Protein AF-D6SPP3-F1 (afdb_monomer)

Sequence (257 aa):
MDRECKGCGRKPEPHEEMTMVAQWPFCPECFAKLMQKSEKTDTSKTSPRHEGEPAEVSDASTEAGNQAQNCEICGIALQGDTFSVGIWNFCRDCMQDLVASPALGNLQVPDQPGQEQDGSEQEDREEDEEALLHQQMLQSIPCAGCGRHIPLRGAKDAGGRLFCPDCFVSLESSEAEQSLGDVSPASTSAEAYSDHEAKSGSNSCESCGREVYSNRLQMEQGFAICSACLATDPALAVEIARSRHHRLMLHLRGEKY

Organism: NCBI:txid555779

Mean predicted aligned error: 22.69 Å

Structure (mmCIF, N/CA/C/O backbone):
data_AF-D6SPP3-F1
#
_entry.id   AF-D6SPP3-F1
#
loop_
_atom_site.group_PDB
_atom_site.id
_atom_site.type_symbol
_atom_site.label_atom_id
_atom_site.label_alt_id
_atom_site.label_comp_id
_atom_site.label_asym_id
_atom_site.label_entity_id
_atom_site.label_seq_id
_atom_site.pdbx_PDB_ins_code
_atom_site.Cartn_x
_atom_site.Cartn_y
_atom_site.Cartn_z
_atom_site.occupancy
_atom_site.B_iso_or_equiv
_atom_site.auth_seq_id
_atom_site.auth_comp_id
_atom_site.auth_asym_id
_atom_site.auth_atom_id
_atom_site.pdbx_PDB_model_num
ATOM 1 N N . MET A 1 1 ? -11.964 -6.218 -35.933 1.00 54.97 1 MET A N 1
ATOM 2 C CA . MET A 1 1 ? -10.894 -6.237 -34.916 1.00 54.97 1 MET A CA 1
ATOM 3 C C . MET A 1 1 ? -9.659 -6.761 -35.610 1.00 54.97 1 MET A C 1
ATOM 5 O O . MET A 1 1 ? -9.631 -7.942 -35.936 1.00 54.97 1 MET A O 1
ATOM 9 N N . ASP A 1 2 ? -8.713 -5.881 -35.922 1.00 68.56 2 ASP A N 1
ATOM 10 C CA . ASP A 1 2 ? -7.448 -6.290 -36.529 1.00 68.56 2 ASP A CA 1
ATOM 11 C C . ASP A 1 2 ? -6.661 -7.087 -35.488 1.00 68.56 2 ASP A C 1
ATOM 13 O O . ASP A 1 2 ? -6.372 -6.587 -34.402 1.00 68.56 2 ASP A O 1
ATOM 17 N N . ARG A 1 3 ? -6.397 -8.362 -35.777 1.00 86.00 3 ARG A N 1
ATOM 18 C CA . ARG A 1 3 ? -5.596 -9.218 -34.899 1.00 86.00 3 ARG A CA 1
ATOM 19 C C . ARG A 1 3 ? -4.128 -8.957 -35.223 1.00 86.00 3 ARG A C 1
ATOM 21 O O . ARG A 1 3 ? -3.716 -9.182 -36.350 1.00 86.00 3 ARG A O 1
ATOM 28 N N . GLU A 1 4 ? -3.358 -8.461 -34.263 1.00 94.25 4 GLU A N 1
ATOM 29 C CA . GLU A 1 4 ? -1.922 -8.180 -34.406 1.00 94.25 4 GLU A CA 1
ATOM 30 C C . GLU A 1 4 ? -1.110 -9.171 -33.573 1.00 94.25 4 GLU A C 1
ATOM 32 O O . GLU A 1 4 ? -1.491 -9.490 -32.447 1.00 94.25 4 GLU A O 1
ATOM 37 N N . CYS A 1 5 ? 0.017 -9.653 -34.104 1.00 93.19 5 CYS A N 1
ATOM 38 C CA . CYS A 1 5 ? 0.896 -10.570 -33.381 1.00 93.19 5 CYS A CA 1
ATOM 39 C C . CYS A 1 5 ? 1.386 -9.926 -32.077 1.00 93.19 5 CYS A C 1
ATOM 41 O O . CYS A 1 5 ? 2.046 -8.887 -32.109 1.00 93.19 5 CYS A O 1
ATOM 43 N N . LYS A 1 6 ? 1.164 -10.569 -30.927 1.00 93.81 6 LYS A N 1
ATOM 44 C CA . LYS A 1 6 ? 1.579 -10.015 -29.630 1.00 93.81 6 LYS A CA 1
ATOM 45 C C . LYS A 1 6 ? 3.099 -9.962 -29.443 1.00 93.81 6 LYS A C 1
ATOM 47 O O . LYS A 1 6 ? 3.590 -9.136 -28.680 1.00 93.81 6 LYS A O 1
ATOM 52 N N . GLY A 1 7 ? 3.842 -10.823 -30.140 1.00 92.81 7 GLY A N 1
ATOM 53 C CA . GLY A 1 7 ? 5.302 -10.873 -30.056 1.00 92.81 7 GLY A CA 1
ATOM 54 C C . GLY A 1 7 ? 6.017 -9.769 -30.842 1.00 92.81 7 GLY A C 1
ATOM 55 O O . GLY A 1 7 ? 7.032 -9.262 -30.374 1.00 92.81 7 GLY A O 1
ATOM 56 N N . CYS A 1 8 ? 5.514 -9.396 -32.024 1.00 93.62 8 CYS A N 1
ATOM 57 C CA . CYS A 1 8 ? 6.194 -8.450 -32.923 1.00 93.62 8 CYS A CA 1
ATOM 58 C C . CYS A 1 8 ? 5.339 -7.260 -33.391 1.00 93.62 8 CYS A C 1
ATOM 60 O O . CYS A 1 8 ? 5.861 -6.391 -34.084 1.00 93.62 8 CYS A O 1
ATOM 62 N N . GLY A 1 9 ? 4.047 -7.215 -33.055 1.00 93.12 9 GLY A N 1
ATOM 63 C CA . GLY A 1 9 ? 3.120 -6.140 -33.429 1.00 93.12 9 GLY A CA 1
ATOM 64 C C . GLY A 1 9 ? 2.708 -6.116 -34.906 1.00 93.12 9 GLY A C 1
ATOM 65 O O . GLY A 1 9 ? 2.039 -5.182 -35.333 1.00 93.12 9 GLY A O 1
ATOM 66 N N . ARG A 1 10 ? 3.105 -7.107 -35.717 1.00 92.50 10 ARG A N 1
ATOM 67 C CA . ARG A 1 10 ? 2.746 -7.156 -37.144 1.00 92.50 10 ARG A CA 1
ATOM 68 C C . ARG A 1 10 ? 1.346 -7.737 -37.346 1.00 92.50 10 ARG A C 1
ATOM 70 O O . ARG A 1 10 ? 0.960 -8.689 -36.662 1.00 92.50 10 ARG A O 1
ATOM 77 N N . LYS A 1 11 ? 0.609 -7.176 -38.307 1.00 90.00 11 LYS A N 1
ATOM 78 C CA . LYS A 1 11 ? -0.653 -7.740 -38.806 1.00 90.00 11 LYS A CA 1
ATOM 79 C C . LYS A 1 11 ? -0.358 -8.985 -39.659 1.00 90.00 11 LYS A C 1
ATOM 81 O O . LYS A 1 11 ? 0.663 -8.980 -40.345 1.00 90.00 11 LYS A O 1
ATOM 86 N N . PRO A 1 12 ? -1.205 -10.027 -39.607 1.00 83.62 12 PRO A N 1
ATOM 87 C CA . PRO A 1 12 ? -1.035 -11.215 -40.431 1.00 83.62 12 PRO A CA 1
ATOM 88 C C . PRO A 1 12 ? -1.190 -10.833 -41.897 1.00 83.62 12 PRO A C 1
ATOM 90 O O . PRO A 1 12 ? -2.097 -10.073 -42.255 1.00 83.62 12 PRO A O 1
ATOM 93 N N . GLU A 1 13 ? -0.332 -11.383 -42.746 1.00 85.88 13 GLU A N 1
ATOM 94 C CA . GLU A 1 13 ? -0.611 -11.396 -44.175 1.00 85.88 13 GLU A CA 1
ATOM 95 C C . GLU A 1 13 ? -1.835 -12.288 -44.459 1.00 85.88 13 GLU A C 1
ATOM 97 O O . GLU A 1 13 ? -2.122 -13.209 -43.691 1.00 85.88 13 GLU A O 1
ATOM 102 N N . PRO A 1 14 ? -2.585 -12.054 -45.552 1.00 79.38 14 PRO A N 1
ATOM 103 C CA . PRO A 1 14 ? -3.840 -12.764 -45.841 1.00 79.38 14 PRO A CA 1
ATOM 104 C C . PRO A 1 14 ? -3.719 -14.295 -45.969 1.00 79.38 14 PRO A C 1
ATOM 106 O O . PRO A 1 14 ? -4.740 -14.976 -46.011 1.00 79.38 14 PRO A O 1
ATOM 109 N N . HIS A 1 15 ? -2.502 -14.839 -46.019 1.00 77.19 15 HIS A N 1
ATOM 110 C CA . HIS A 1 15 ? -2.224 -16.274 -46.109 1.00 77.19 15 HIS A CA 1
ATOM 111 C C . HIS A 1 15 ? -1.455 -16.834 -44.903 1.00 77.19 15 HIS A C 1
ATOM 113 O O . HIS A 1 15 ? -1.040 -17.990 -44.934 1.00 77.19 15 HIS A O 1
ATOM 119 N N . GLU A 1 16 ? -1.247 -16.038 -43.853 1.00 83.75 16 GLU A N 1
ATOM 120 C CA . GLU A 1 16 ? -0.471 -16.450 -42.686 1.00 83.75 16 GLU A CA 1
ATOM 121 C C . GLU A 1 16 ? -1.404 -16.807 -41.518 1.00 83.75 16 GLU A C 1
ATOM 123 O O . GLU A 1 16 ? -2.067 -15.948 -40.930 1.00 83.75 16 GLU A O 1
ATOM 128 N N . GLU A 1 17 ? -1.475 -18.096 -41.181 1.00 85.56 17 GLU A N 1
ATOM 129 C CA . GLU A 1 17 ? -2.245 -18.573 -40.032 1.00 85.56 17 GLU A CA 1
ATOM 130 C C . GLU A 1 17 ? -1.522 -18.221 -38.722 1.00 85.56 17 GLU A C 1
ATOM 132 O O . GLU A 1 17 ? -0.358 -18.566 -38.509 1.00 85.56 17 GLU A O 1
ATOM 137 N N . MET A 1 18 ? -2.215 -17.511 -37.827 1.00 88.38 18 MET A N 1
ATOM 138 C CA . MET A 1 18 ? -1.692 -17.149 -36.508 1.00 88.38 18 MET A CA 1
ATOM 139 C C . MET A 1 18 ? -1.977 -18.240 -35.477 1.00 88.38 18 MET A C 1
ATOM 141 O O . MET A 1 18 ? -3.108 -18.712 -35.348 1.00 88.38 18 MET A O 1
ATOM 145 N N . THR A 1 19 ? -0.973 -18.563 -34.664 1.00 92.38 19 THR A N 1
ATOM 146 C CA . THR A 1 19 ? -1.107 -19.494 -33.540 1.00 92.38 19 THR A CA 1
ATOM 147 C C . THR A 1 19 ? -1.609 -18.751 -32.306 1.00 92.38 19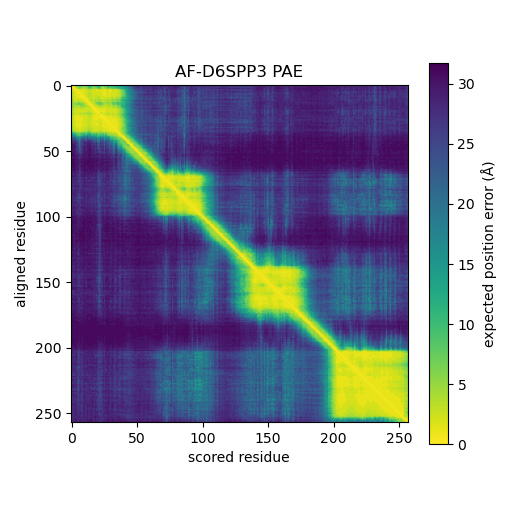 THR A C 1
ATOM 149 O O . THR A 1 19 ? -1.065 -17.712 -31.927 1.00 92.38 19 THR A O 1
ATOM 152 N N . MET A 1 20 ? -2.638 -19.285 -31.649 1.00 92.75 20 MET A N 1
ATOM 153 C CA . MET A 1 20 ? -3.191 -18.711 -30.420 1.00 92.75 20 MET A CA 1
ATOM 154 C C . MET A 1 20 ? -2.541 -19.349 -29.192 1.00 92.75 20 MET A C 1
ATOM 156 O O . MET A 1 20 ? -2.548 -20.570 -29.051 1.00 92.75 20 MET A O 1
ATOM 160 N N . VAL A 1 21 ? -2.035 -18.525 -28.274 1.00 91.19 21 VAL A N 1
ATOM 161 C CA . VAL A 1 21 ? -1.595 -18.972 -26.943 1.00 91.19 21 VAL A CA 1
ATOM 162 C C . VAL A 1 21 ? -2.507 -18.324 -25.910 1.00 91.19 21 VAL A C 1
ATOM 164 O O . VAL A 1 21 ? -2.502 -17.102 -25.737 1.00 91.19 21 VAL A O 1
ATOM 167 N N . ALA A 1 22 ? -3.342 -19.147 -25.271 1.00 89.69 22 ALA A N 1
ATOM 168 C CA . ALA A 1 22 ? -4.506 -18.718 -24.497 1.00 89.69 22 ALA A CA 1
ATOM 169 C C . ALA A 1 22 ? -5.463 -17.840 -25.330 1.00 89.69 22 ALA A C 1
ATOM 171 O O . ALA A 1 22 ? -6.278 -18.363 -26.084 1.00 89.69 22 ALA A O 1
ATOM 172 N N . GLN A 1 23 ? -5.352 -16.514 -25.225 1.00 91.31 23 GLN A N 1
ATOM 173 C CA . GLN A 1 23 ? -6.194 -15.541 -25.940 1.00 91.31 23 GLN A CA 1
ATOM 174 C C . GLN A 1 23 ? -5.386 -14.584 -26.832 1.00 91.31 23 GLN A C 1
ATOM 176 O O . GLN A 1 23 ? -5.947 -13.667 -27.431 1.00 91.31 23 GLN A O 1
ATOM 181 N N . TRP A 1 24 ? -4.072 -14.791 -26.940 1.00 93.12 24 TRP A N 1
ATOM 182 C CA . TRP A 1 24 ? -3.167 -13.888 -27.647 1.00 93.12 24 TRP A CA 1
ATOM 183 C C . TRP A 1 24 ? -2.707 -14.511 -28.975 1.00 93.12 24 TRP A C 1
ATOM 185 O O . TRP A 1 24 ? -2.203 -15.637 -28.962 1.00 93.12 24 TRP A O 1
ATOM 195 N N . PRO A 1 25 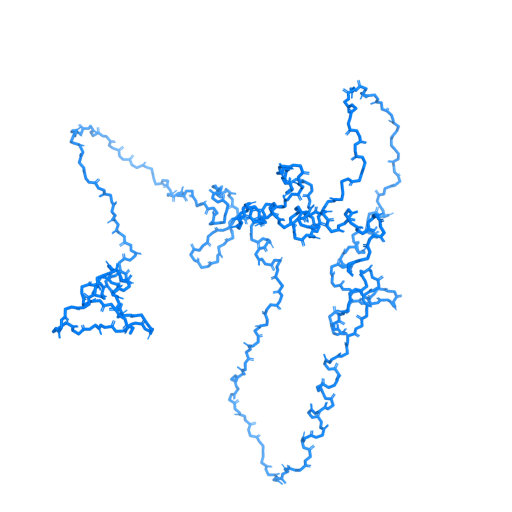? -2.850 -13.807 -30.113 1.00 93.94 25 PRO A N 1
ATOM 196 C CA . PRO A 1 25 ? -2.357 -14.281 -31.403 1.00 93.94 25 PRO A CA 1
ATOM 197 C C . PRO A 1 25 ? -0.848 -14.048 -31.548 1.00 93.94 25 PRO A C 1
ATOM 199 O O . PRO A 1 25 ? -0.335 -12.967 -31.244 1.00 93.94 25 PRO A O 1
ATOM 202 N N . PHE A 1 26 ? -0.136 -15.043 -32.068 1.00 94.56 26 PHE A N 1
ATOM 203 C CA . PHE A 1 26 ? 1.286 -14.978 -32.399 1.00 94.56 26 PHE A CA 1
ATOM 204 C C . PHE A 1 26 ? 1.514 -15.427 -33.844 1.00 94.56 26 PHE A C 1
ATOM 206 O O . PHE A 1 26 ? 0.888 -16.375 -34.313 1.00 94.56 26 PHE A O 1
ATOM 213 N N . CYS A 1 27 ? 2.439 -14.774 -34.550 1.00 94.19 27 CYS A N 1
ATOM 214 C CA . CYS A 1 27 ? 2.941 -15.312 -35.812 1.00 94.19 27 CYS A CA 1
ATOM 215 C C . CYS A 1 27 ? 3.797 -16.569 -35.546 1.00 94.19 27 CYS A C 1
ATOM 217 O O . CYS A 1 27 ? 4.356 -16.701 -34.445 1.00 94.19 27 CYS A O 1
ATOM 219 N N . PRO A 1 28 ? 3.945 -17.469 -36.534 1.00 93.81 28 PRO A N 1
ATOM 220 C CA . PRO A 1 28 ? 4.688 -18.722 -36.380 1.00 93.81 28 PRO A CA 1
ATOM 221 C C . PRO A 1 28 ? 6.111 -18.531 -35.830 1.00 93.81 28 PRO A C 1
ATOM 223 O O . PRO A 1 28 ? 6.552 -19.279 -34.957 1.00 93.81 28 PRO A O 1
ATOM 226 N N . GLU A 1 29 ? 6.812 -17.478 -36.262 1.00 94.31 29 GLU A N 1
ATOM 227 C CA . GLU A 1 29 ? 8.167 -17.170 -35.787 1.00 94.31 29 GLU A CA 1
ATOM 228 C C . GLU A 1 29 ? 8.214 -16.770 -34.306 1.00 94.31 29 GLU A C 1
ATOM 230 O O . GLU A 1 29 ? 9.098 -17.200 -33.557 1.00 94.31 29 GLU A O 1
ATOM 235 N N . CYS A 1 30 ? 7.278 -15.924 -33.864 1.00 93.81 30 CYS A N 1
ATOM 236 C CA . CYS A 1 30 ? 7.204 -15.496 -32.469 1.00 93.81 30 CYS A CA 1
ATOM 237 C C . CYS A 1 30 ? 6.792 -16.652 -31.559 1.00 93.81 30 CYS A C 1
ATOM 239 O O . CYS A 1 30 ? 7.323 -16.768 -30.454 1.00 93.81 30 CYS A O 1
ATOM 241 N N . PHE A 1 31 ? 5.898 -17.519 -32.032 1.00 94.38 31 PHE A N 1
ATOM 242 C CA . PHE A 1 31 ? 5.510 -18.723 -31.311 1.00 94.38 31 PHE A CA 1
ATOM 243 C C . PHE A 1 31 ? 6.693 -19.691 -31.145 1.00 94.38 31 PHE A C 1
ATOM 245 O O . PHE A 1 31 ? 6.975 -20.120 -30.028 1.00 94.38 31 PHE A O 1
ATOM 252 N N . ALA A 1 32 ? 7.459 -19.958 -32.209 1.00 93.81 32 ALA A N 1
ATOM 253 C CA . ALA A 1 32 ? 8.644 -20.817 -32.133 1.00 93.81 32 ALA A CA 1
ATOM 254 C C . ALA A 1 32 ? 9.688 -20.295 -31.124 1.00 93.81 32 ALA A C 1
ATOM 256 O O . ALA A 1 32 ? 10.241 -21.069 -30.344 1.00 93.81 32 ALA A O 1
ATOM 257 N N . LYS A 1 33 ? 9.918 -18.973 -31.078 1.00 93.38 33 LYS A N 1
ATOM 258 C CA . LYS A 1 33 ? 10.808 -18.346 -30.080 1.00 93.38 33 LYS A CA 1
ATOM 259 C C . LYS A 1 33 ? 10.279 -18.470 -28.653 1.00 93.38 33 LYS A C 1
ATOM 261 O O . LYS A 1 33 ? 11.075 -18.650 -27.734 1.00 93.38 33 LYS A O 1
ATOM 266 N N . LEU A 1 34 ? 8.965 -18.356 -28.465 1.00 91.38 34 LEU A N 1
ATOM 267 C CA . LEU A 1 34 ? 8.328 -18.506 -27.159 1.00 91.38 34 LEU A CA 1
ATOM 268 C C . LEU A 1 34 ? 8.526 -19.930 -26.621 1.00 91.38 34 LEU A C 1
ATOM 270 O O . LEU A 1 34 ? 8.967 -20.085 -25.485 1.00 91.38 34 LEU A O 1
ATOM 274 N N . MET A 1 35 ? 8.301 -20.944 -27.464 1.00 90.38 35 MET A N 1
ATOM 275 C CA . MET A 1 35 ? 8.471 -22.358 -27.102 1.00 90.38 35 MET A CA 1
ATOM 276 C C . MET A 1 35 ? 9.937 -22.741 -26.849 1.00 90.38 35 MET A C 1
ATOM 278 O O . MET A 1 35 ? 10.225 -23.536 -25.964 1.00 90.38 35 MET A O 1
ATOM 282 N N . GLN A 1 36 ? 10.889 -22.143 -27.570 1.00 87.69 36 GLN A N 1
ATOM 283 C CA . GLN A 1 36 ? 12.317 -22.398 -27.335 1.00 87.69 36 GLN A CA 1
ATOM 284 C C . GLN A 1 36 ? 12.846 -21.746 -26.049 1.00 87.69 36 GLN A C 1
ATOM 286 O O . GLN A 1 36 ? 13.862 -22.186 -25.508 1.00 87.69 36 GLN A O 1
ATOM 291 N N . LYS A 1 37 ? 12.190 -20.689 -25.550 1.00 71.69 37 LYS A N 1
ATOM 292 C CA . LYS A 1 37 ? 12.635 -19.972 -24.347 1.00 71.69 37 LYS A CA 1
ATOM 293 C C . LYS A 1 37 ? 12.289 -20.722 -23.055 1.00 71.69 37 LYS A C 1
ATOM 295 O O . LYS A 1 37 ? 13.006 -20.556 -22.075 1.00 71.69 37 LYS A O 1
ATOM 300 N N . SER A 1 38 ? 11.271 -21.588 -23.056 1.00 60.50 38 SER A N 1
ATOM 301 C CA . SER A 1 38 ? 10.947 -22.430 -21.892 1.00 60.50 38 SER A CA 1
ATOM 302 C C . SER A 1 38 ? 11.954 -23.556 -21.638 1.00 60.50 38 SER A C 1
ATOM 304 O O . SER A 1 38 ? 12.030 -24.037 -20.516 1.00 60.50 38 SER A O 1
ATOM 306 N N . GLU A 1 39 ? 12.765 -23.942 -22.630 1.00 55.72 39 GLU A N 1
ATOM 307 C CA . GLU A 1 39 ? 13.753 -25.028 -22.489 1.00 55.72 39 GLU A CA 1
ATOM 308 C C . GLU A 1 39 ? 15.194 -24.529 -22.272 1.00 55.72 39 GLU A C 1
ATOM 310 O O . GLU A 1 39 ? 16.082 -25.316 -21.958 1.00 55.72 39 GLU A O 1
ATOM 315 N N . LYS A 1 40 ? 15.452 -23.222 -22.425 1.00 49.69 40 LYS A N 1
ATOM 316 C CA . LYS A 1 40 ? 16.797 -22.620 -22.332 1.00 49.69 40 LYS A CA 1
ATOM 317 C C . LYS A 1 40 ? 16.843 -21.427 -21.381 1.00 49.69 40 LYS A C 1
ATOM 319 O O . LYS A 1 40 ? 17.322 -20.353 -21.742 1.00 49.69 40 LYS A O 1
ATOM 324 N N . THR A 1 41 ? 16.367 -21.623 -20.155 1.00 43.12 41 THR A N 1
ATOM 325 C CA . THR A 1 41 ? 16.712 -20.726 -19.038 1.00 43.12 41 THR A CA 1
ATOM 326 C C . THR A 1 41 ? 17.837 -21.346 -18.218 1.00 43.12 41 THR A C 1
ATOM 328 O O . THR A 1 41 ? 17.693 -21.609 -17.041 1.00 43.12 41 THR A O 1
ATOM 331 N N . ASP A 1 42 ? 18.941 -21.623 -18.900 1.00 51.09 42 ASP A N 1
ATOM 332 C CA . ASP A 1 42 ? 20.291 -21.605 -18.359 1.00 51.09 42 ASP A CA 1
ATOM 333 C C . ASP A 1 42 ? 21.227 -21.494 -19.563 1.00 51.09 42 ASP A C 1
ATOM 335 O O . ASP A 1 42 ? 20.967 -22.060 -20.628 1.00 51.09 42 ASP A O 1
ATOM 339 N N . THR A 1 43 ? 22.340 -20.791 -19.400 1.00 43.47 43 THR A N 1
ATOM 340 C CA . THR A 1 43 ? 23.403 -20.567 -20.400 1.00 43.47 43 THR A CA 1
ATOM 341 C C . THR A 1 43 ? 23.206 -19.404 -21.394 1.00 43.47 43 THR A C 1
ATOM 343 O O . THR A 1 43 ? 22.692 -19.535 -22.502 1.00 43.47 43 THR A O 1
ATOM 346 N N . SER A 1 44 ? 23.830 -18.284 -21.012 1.00 46.31 44 SER A N 1
ATOM 347 C CA . SER A 1 44 ? 24.649 -17.419 -21.874 1.00 46.31 44 SER A CA 1
ATOM 348 C C . SER A 1 44 ? 23.973 -16.469 -22.866 1.00 46.31 44 SER A C 1
ATOM 350 O O . SER A 1 44 ? 23.603 -16.822 -23.985 1.00 46.31 44 SER A O 1
ATOM 352 N N . LYS A 1 45 ? 24.062 -15.174 -22.532 1.00 41.19 45 LYS A N 1
ATOM 353 C CA . LYS A 1 45 ? 24.313 -14.129 -23.531 1.00 41.19 45 LYS A CA 1
ATOM 354 C C . LYS A 1 45 ? 25.314 -13.089 -23.015 1.00 41.19 45 LYS A C 1
ATOM 356 O O . LYS A 1 45 ? 24.981 -11.927 -22.816 1.00 41.19 45 LYS A O 1
ATOM 361 N N . THR A 1 46 ? 26.560 -13.527 -22.844 1.00 38.22 46 THR A N 1
ATOM 362 C CA . THR A 1 46 ? 27.734 -12.647 -22.912 1.00 38.22 46 THR A CA 1
ATOM 363 C C . THR A 1 46 ? 28.009 -12.371 -24.388 1.00 38.22 46 THR A C 1
ATOM 365 O O . THR A 1 46 ? 28.175 -13.298 -25.180 1.00 38.22 46 THR A O 1
ATOM 368 N N . SER A 1 47 ? 27.994 -11.095 -24.768 1.00 33.72 47 SER A N 1
ATOM 369 C CA . SER A 1 47 ? 28.403 -10.638 -26.099 1.00 33.72 47 SER A CA 1
ATOM 370 C C . SER A 1 47 ? 29.939 -10.665 -26.211 1.00 33.72 47 SER A C 1
ATOM 372 O O . SER A 1 47 ? 30.609 -10.439 -25.203 1.00 33.72 47 SER A O 1
ATOM 374 N N . PRO A 1 48 ? 30.517 -10.943 -27.393 1.00 47.66 48 PRO A N 1
ATOM 375 C CA . PRO A 1 48 ? 31.926 -11.287 -27.518 1.00 47.66 48 PRO A CA 1
ATOM 376 C C . PRO A 1 48 ? 32.837 -10.091 -27.849 1.00 47.66 48 PRO A C 1
ATOM 378 O O . PRO A 1 48 ? 32.447 -9.172 -28.566 1.00 47.66 48 PRO A O 1
ATOM 381 N N . ARG A 1 49 ? 34.106 -10.274 -27.453 1.00 35.25 49 ARG A N 1
ATOM 382 C CA . ARG A 1 49 ? 35.347 -9.885 -28.152 1.00 35.25 49 ARG A CA 1
ATOM 383 C C . ARG A 1 49 ? 35.954 -8.502 -27.855 1.00 35.25 49 ARG A C 1
ATOM 385 O O . ARG A 1 49 ? 35.635 -7.511 -28.499 1.00 35.25 49 ARG A O 1
ATOM 392 N N . HIS A 1 50 ? 36.993 -8.505 -27.015 1.00 37.34 50 HIS A N 1
ATOM 393 C CA . HIS A 1 50 ? 38.262 -7.883 -27.396 1.00 37.34 50 HIS A CA 1
ATOM 394 C C . HIS A 1 50 ? 39.434 -8.762 -26.937 1.00 37.34 50 HIS A C 1
ATOM 396 O O . HIS A 1 50 ? 39.472 -9.221 -25.799 1.00 37.34 50 HIS A O 1
ATOM 402 N N . GLU A 1 51 ? 40.319 -9.054 -27.886 1.00 44.41 51 GLU A N 1
ATOM 403 C CA . GLU A 1 51 ? 41.475 -9.948 -27.796 1.00 44.41 51 GLU A CA 1
ATOM 404 C C . GLU A 1 51 ? 42.613 -9.326 -26.965 1.00 44.41 51 GLU A C 1
ATOM 406 O O . GLU A 1 51 ? 42.889 -8.131 -27.091 1.00 44.41 51 GLU A O 1
ATOM 411 N N . GLY A 1 52 ? 43.275 -10.153 -26.148 1.00 37.53 52 GLY A N 1
ATOM 412 C CA . GLY A 1 52 ? 44.497 -9.844 -25.401 1.00 37.53 52 GLY A CA 1
ATOM 413 C C . GLY A 1 52 ? 45.040 -11.100 -24.702 1.00 37.53 52 GLY A C 1
ATOM 414 O O . GLY A 1 52 ? 44.399 -11.623 -23.801 1.00 37.53 52 GLY A O 1
ATOM 415 N N . GLU A 1 53 ? 46.175 -11.592 -25.199 1.00 43.78 53 GLU A N 1
ATOM 416 C CA . GLU A 1 53 ? 46.898 -12.845 -24.901 1.00 43.78 53 GLU A CA 1
ATOM 417 C C . GLU A 1 53 ? 47.437 -13.008 -23.450 1.00 43.78 53 GLU A C 1
ATOM 419 O O . GLU A 1 53 ? 47.401 -12.054 -22.671 1.00 43.78 53 GLU A O 1
ATOM 424 N N . PRO A 1 54 ? 47.911 -14.222 -23.072 1.00 52.78 54 PRO A N 1
ATOM 425 C CA . PRO A 1 54 ? 47.849 -14.761 -21.716 1.00 52.78 54 PRO A CA 1
ATOM 426 C C . PRO A 1 54 ? 49.113 -14.529 -20.880 1.00 52.78 54 PRO A C 1
ATOM 428 O O . PRO A 1 54 ? 50.229 -14.469 -21.390 1.00 52.78 54 PRO A O 1
ATOM 431 N N . ALA A 1 55 ? 48.932 -14.538 -19.560 1.00 41.50 55 ALA A N 1
ATOM 432 C CA . ALA A 1 55 ? 49.980 -14.896 -18.615 1.00 41.50 55 ALA A CA 1
ATOM 433 C C . ALA A 1 55 ? 49.472 -16.048 -17.743 1.00 41.50 55 ALA A C 1
ATOM 435 O O . ALA A 1 55 ? 48.485 -15.922 -17.018 1.00 41.50 55 ALA A O 1
ATOM 436 N N . GLU A 1 56 ? 50.143 -17.184 -17.883 1.00 57.25 56 GLU A N 1
ATOM 437 C CA . GLU A 1 56 ? 50.029 -18.366 -17.042 1.00 57.25 56 GLU A CA 1
ATOM 438 C C . GLU A 1 56 ? 50.487 -18.044 -15.613 1.00 57.25 56 GLU A C 1
ATOM 440 O O . GLU A 1 56 ? 51.546 -17.448 -15.448 1.00 57.25 56 GLU A O 1
ATOM 445 N N . VAL A 1 57 ? 49.725 -18.473 -14.600 1.00 43.06 57 VAL A N 1
ATOM 446 C CA . VAL A 1 57 ? 50.235 -19.183 -13.409 1.00 43.06 57 VAL A CA 1
ATOM 447 C C . VAL A 1 57 ? 49.073 -19.781 -12.598 1.00 43.06 57 VAL A C 1
ATOM 449 O O . VAL A 1 57 ? 48.249 -19.076 -12.030 1.00 43.06 57 VAL A O 1
ATOM 452 N N . SER A 1 58 ? 49.052 -21.113 -12.601 1.00 40.31 58 SER A N 1
ATOM 453 C CA . SER A 1 58 ? 48.940 -22.040 -11.467 1.00 40.31 58 SER A CA 1
ATOM 454 C C . SER A 1 58 ? 47.922 -21.830 -10.332 1.00 40.31 58 SER A C 1
ATOM 456 O O . SER A 1 58 ? 48.085 -20.994 -9.453 1.00 40.31 58 SER A O 1
ATOM 458 N N . ASP A 1 59 ? 46.999 -22.795 -10.315 1.00 33.81 59 ASP A N 1
ATOM 459 C CA . ASP A 1 59 ? 46.625 -23.700 -9.215 1.00 33.81 59 ASP A CA 1
ATOM 460 C C . ASP A 1 59 ? 45.977 -23.190 -7.912 1.00 33.81 59 ASP A C 1
ATOM 462 O O . ASP A 1 59 ? 46.584 -22.564 -7.048 1.00 33.81 59 ASP A O 1
ATOM 466 N N . ALA A 1 60 ? 44.750 -23.696 -7.748 1.00 42.53 60 ALA A N 1
ATOM 467 C CA . ALA A 1 60 ? 44.159 -24.232 -6.527 1.00 42.53 60 ALA A CA 1
ATOM 468 C C . ALA A 1 60 ? 44.003 -23.303 -5.312 1.00 42.53 60 ALA A C 1
ATOM 470 O O . ALA A 1 60 ? 44.778 -23.319 -4.357 1.00 42.53 60 ALA A O 1
ATOM 471 N N . SER A 1 61 ? 42.836 -22.664 -5.244 1.00 38.66 61 SER A N 1
ATOM 472 C CA . SER A 1 61 ? 42.052 -22.624 -4.006 1.00 38.66 61 SER A CA 1
ATOM 473 C C . SER A 1 61 ? 40.567 -22.658 -4.344 1.00 38.66 61 SER A C 1
ATOM 475 O O . SER A 1 61 ? 40.015 -21.751 -4.958 1.00 38.66 61 SER A O 1
ATOM 477 N N . THR A 1 62 ? 39.942 -23.772 -3.976 1.00 43.12 62 THR A N 1
ATOM 478 C CA . THR A 1 62 ? 38.503 -24.016 -4.017 1.00 43.12 62 THR A CA 1
ATOM 479 C C . THR A 1 62 ? 37.823 -23.129 -2.975 1.00 43.12 62 THR A C 1
ATOM 481 O O . THR A 1 62 ? 37.449 -23.595 -1.902 1.00 43.12 62 THR A O 1
ATOM 484 N N . GLU A 1 63 ? 37.678 -21.838 -3.260 1.00 39.28 63 GLU A N 1
ATOM 485 C CA . GLU A 1 63 ? 36.701 -21.010 -2.563 1.00 39.28 63 GLU A CA 1
ATOM 486 C C . GLU A 1 63 ? 35.352 -21.258 -3.229 1.00 39.28 63 GLU A C 1
ATOM 488 O O . GLU A 1 63 ? 35.127 -20.920 -4.392 1.00 39.28 63 GLU A O 1
ATOM 493 N N . ALA A 1 64 ? 34.479 -21.945 -2.492 1.00 41.38 64 ALA A N 1
ATOM 494 C CA . ALA A 1 64 ? 33.077 -22.091 -2.827 1.00 41.38 64 ALA A CA 1
ATOM 495 C C . ALA A 1 64 ? 32.546 -20.727 -3.276 1.00 41.38 64 ALA A C 1
ATOM 497 O O . ALA A 1 64 ? 32.575 -19.767 -2.507 1.00 41.38 64 ALA A O 1
ATOM 498 N N . GLY A 1 65 ? 32.128 -20.647 -4.540 1.00 41.50 65 GLY A N 1
ATOM 499 C CA . GLY A 1 65 ? 31.588 -19.442 -5.142 1.00 41.50 65 GLY A CA 1
ATOM 500 C C . GLY A 1 65 ? 30.340 -18.999 -4.395 1.00 41.50 65 GLY A C 1
ATOM 501 O O . GLY A 1 65 ? 29.228 -19.348 -4.778 1.00 41.50 65 GLY A O 1
ATOM 502 N N . ASN A 1 66 ? 30.532 -18.206 -3.343 1.00 51.19 66 ASN A N 1
ATOM 503 C CA . ASN A 1 66 ? 29.513 -17.365 -2.743 1.00 51.19 66 ASN A CA 1
ATOM 504 C C . ASN A 1 66 ? 29.241 -16.245 -3.751 1.00 51.19 66 ASN A C 1
ATOM 506 O O . ASN A 1 66 ? 29.706 -15.115 -3.607 1.00 51.19 66 ASN A O 1
ATOM 510 N N . GLN A 1 67 ? 28.532 -16.576 -4.834 1.00 58.62 67 GLN A N 1
ATOM 511 C CA . GLN A 1 67 ? 27.845 -15.553 -5.606 1.00 58.62 67 GLN A CA 1
ATOM 512 C C . GLN A 1 67 ? 26.914 -14.864 -4.617 1.00 58.62 67 GLN A C 1
ATOM 514 O O . GLN A 1 67 ? 25.985 -15.493 -4.113 1.00 58.62 67 GLN A O 1
ATOM 519 N N . ALA A 1 68 ? 27.234 -13.615 -4.273 1.00 61.94 68 ALA A N 1
ATOM 520 C CA . ALA A 1 68 ? 26.428 -12.806 -3.378 1.00 61.94 68 ALA A CA 1
ATOM 521 C C . ALA A 1 68 ? 24.993 -12.811 -3.913 1.00 61.94 68 ALA A C 1
ATOM 523 O O . ALA A 1 68 ? 24.708 -12.250 -4.971 1.00 61.94 68 ALA A O 1
ATOM 524 N N . GLN A 1 69 ? 24.114 -13.536 -3.227 1.00 80.06 69 GLN A N 1
ATOM 525 C CA . GLN A 1 69 ? 22.706 -13.575 -3.574 1.00 80.06 69 GLN A CA 1
ATOM 526 C C . GLN A 1 69 ? 22.116 -12.234 -3.158 1.00 80.06 69 GLN A C 1
ATOM 528 O O . GLN A 1 69 ? 22.337 -11.791 -2.036 1.00 80.06 69 GLN A O 1
ATOM 533 N N . ASN A 1 70 ? 21.389 -11.570 -4.048 1.00 91.31 70 ASN A N 1
ATOM 534 C CA . ASN A 1 70 ? 20.708 -10.323 -3.719 1.00 91.31 70 ASN A CA 1
ATOM 535 C C . ASN A 1 70 ? 19.257 -10.624 -3.337 1.00 91.31 70 ASN A C 1
ATOM 537 O O . ASN A 1 70 ? 18.668 -11.591 -3.816 1.00 91.31 70 ASN A O 1
ATOM 541 N N . CYS A 1 71 ? 18.678 -9.798 -2.468 1.00 89.56 71 CYS A N 1
ATOM 542 C CA . CYS A 1 71 ? 17.252 -9.854 -2.175 1.00 89.56 71 CYS A CA 1
ATOM 543 C C . CYS A 1 71 ? 16.451 -9.496 -3.431 1.00 89.56 71 CYS A C 1
ATOM 545 O O . CYS A 1 71 ? 16.665 -8.426 -3.998 1.00 89.56 71 CYS A O 1
ATOM 547 N N . GLU A 1 72 ? 15.477 -10.320 -3.811 1.00 89.62 72 GLU A N 1
ATOM 548 C CA . GLU A 1 72 ? 14.672 -10.084 -5.018 1.00 89.62 72 GLU A CA 1
ATOM 549 C C . GLU A 1 72 ? 13.769 -8.839 -4.902 1.00 89.62 72 GLU A C 1
ATOM 551 O O . GLU A 1 72 ? 13.399 -8.234 -5.903 1.00 89.62 72 GLU A O 1
ATOM 556 N N . ILE A 1 73 ? 13.426 -8.425 -3.674 1.00 88.62 73 ILE A N 1
ATOM 557 C CA . ILE A 1 73 ? 12.556 -7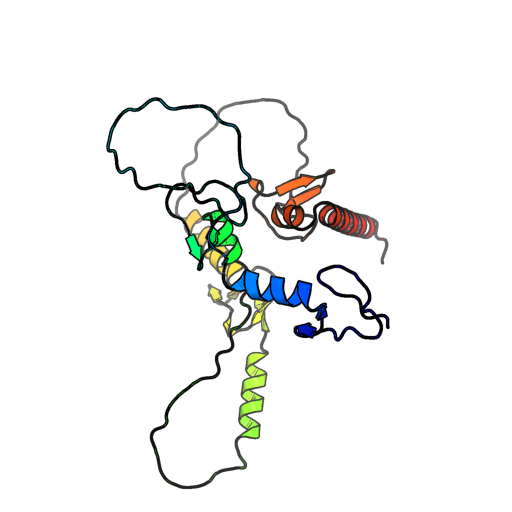.263 -3.427 1.00 88.62 73 ILE A CA 1
ATOM 558 C C . ILE A 1 73 ? 13.356 -5.963 -3.346 1.00 88.62 73 ILE A C 1
ATOM 560 O O . ILE A 1 73 ? 13.005 -4.980 -3.991 1.00 88.62 73 ILE A O 1
ATOM 564 N N . CYS A 1 74 ? 14.404 -5.926 -2.520 1.00 87.94 74 CYS A N 1
ATOM 565 C CA . CYS A 1 74 ? 15.138 -4.687 -2.245 1.00 87.94 74 CYS A CA 1
ATOM 566 C C . CYS A 1 74 ? 16.497 -4.593 -2.952 1.00 87.94 74 CYS A C 1
ATOM 568 O O . CYS A 1 74 ? 17.147 -3.555 -2.867 1.00 87.94 74 CYS A O 1
ATOM 570 N N . GLY A 1 75 ? 16.955 -5.655 -3.622 1.00 86.00 75 GLY A N 1
ATOM 571 C CA . GLY A 1 75 ? 18.226 -5.694 -4.354 1.00 86.00 75 GLY A CA 1
ATOM 572 C C . GLY A 1 75 ? 19.486 -5.700 -3.482 1.00 86.00 75 GLY A C 1
ATOM 573 O O . GLY A 1 75 ? 20.592 -5.735 -4.017 1.00 86.00 75 GLY A O 1
ATOM 574 N N . ILE A 1 76 ? 19.349 -5.665 -2.152 1.00 89.88 76 ILE A N 1
ATOM 575 C CA . ILE A 1 76 ? 20.481 -5.641 -1.217 1.00 89.88 76 ILE A CA 1
ATOM 576 C C . ILE A 1 76 ? 21.176 -7.007 -1.217 1.00 89.88 76 ILE A C 1
ATOM 578 O O . ILE A 1 76 ? 20.507 -8.040 -1.149 1.00 89.88 76 ILE A O 1
ATOM 582 N N . ALA A 1 77 ? 22.511 -7.003 -1.263 1.00 89.88 77 ALA A N 1
ATOM 583 C CA . ALA A 1 77 ? 23.321 -8.209 -1.129 1.00 89.88 77 ALA A CA 1
ATOM 584 C C . ALA A 1 77 ? 23.049 -8.886 0.219 1.00 89.88 77 ALA A C 1
ATOM 586 O O . ALA A 1 77 ? 23.187 -8.276 1.283 1.00 89.88 77 ALA A O 1
ATOM 587 N N . LEU A 1 78 ? 22.647 -10.148 0.169 1.00 88.81 78 LEU A N 1
ATOM 588 C CA . LEU A 1 78 ? 22.317 -10.934 1.340 1.00 88.81 78 LEU A CA 1
ATOM 589 C C . LEU A 1 78 ? 23.609 -11.412 2.007 1.00 88.81 78 LEU A C 1
ATOM 591 O O . LEU A 1 78 ? 24.439 -12.074 1.387 1.00 88.81 78 LEU A O 1
ATOM 595 N N . GLN A 1 79 ? 23.772 -11.071 3.283 1.00 82.94 79 GLN A N 1
ATOM 596 C CA . GLN A 1 79 ? 24.848 -11.580 4.129 1.00 82.94 79 GLN A CA 1
ATOM 597 C C . GLN A 1 79 ? 24.230 -12.369 5.287 1.00 82.94 79 GLN A C 1
ATOM 599 O O . GLN A 1 79 ? 23.447 -11.816 6.057 1.00 82.94 79 GLN A O 1
ATOM 604 N N . GLY A 1 80 ? 24.588 -13.648 5.418 1.00 80.75 80 GLY A N 1
ATOM 605 C CA . GLY A 1 80 ? 24.106 -14.520 6.497 1.00 80.75 80 GLY A CA 1
ATOM 606 C C . GLY A 1 80 ? 22.822 -15.281 6.155 1.00 80.75 80 GLY A C 1
ATOM 607 O O . GLY A 1 80 ? 22.651 -15.709 5.017 1.00 80.75 80 GLY A O 1
ATOM 608 N N . ASP A 1 81 ? 21.952 -15.479 7.151 1.00 77.50 81 ASP A N 1
ATOM 609 C CA . ASP A 1 81 ? 20.717 -16.265 7.023 1.00 77.50 81 ASP A CA 1
ATOM 610 C C . ASP A 1 81 ? 19.766 -15.645 5.987 1.00 77.50 81 ASP A C 1
ATOM 612 O O . ASP A 1 81 ? 19.138 -14.606 6.225 1.00 77.50 81 ASP A O 1
ATOM 616 N N . THR A 1 82 ? 19.654 -16.296 4.830 1.00 85.75 82 THR A N 1
ATOM 617 C CA . THR A 1 82 ? 18.734 -15.926 3.754 1.00 85.75 82 THR A CA 1
ATOM 618 C C . THR A 1 82 ? 17.441 -16.720 3.855 1.00 85.75 82 THR A C 1
ATOM 620 O O . THR A 1 82 ? 17.421 -17.874 4.285 1.00 85.75 82 THR A O 1
ATOM 623 N N . PHE A 1 83 ? 16.333 -16.095 3.458 1.00 86.31 83 PHE A N 1
ATOM 624 C CA . PHE A 1 83 ? 15.060 -16.792 3.333 1.00 86.31 83 PHE A CA 1
ATOM 625 C C . PHE A 1 83 ? 14.814 -17.100 1.865 1.00 86.31 83 PHE A C 1
ATOM 627 O O . PHE A 1 83 ? 14.614 -16.185 1.066 1.00 86.31 83 PHE A O 1
ATOM 634 N N . SER A 1 84 ? 14.829 -18.383 1.514 1.00 86.56 84 SER A N 1
ATOM 635 C CA . SER A 1 84 ? 14.595 -18.839 0.145 1.00 86.56 84 SER A CA 1
ATOM 636 C C . SER A 1 84 ? 13.178 -19.393 0.000 1.00 86.56 84 SER A C 1
ATOM 638 O O . SER A 1 84 ? 12.767 -20.264 0.767 1.00 86.56 84 SER A O 1
ATOM 640 N N . VAL A 1 85 ? 12.432 -18.914 -0.998 1.00 85.12 85 VAL A N 1
ATOM 641 C CA . VAL A 1 85 ? 11.133 -19.484 -1.395 1.00 85.12 85 VAL A CA 1
ATOM 642 C C . VAL A 1 85 ? 11.240 -19.910 -2.854 1.00 85.12 85 VAL A C 1
ATOM 644 O O . VAL A 1 85 ? 11.167 -19.091 -3.770 1.00 85.12 85 VAL A O 1
ATOM 647 N N . GLY A 1 86 ? 11.469 -21.207 -3.074 1.00 86.38 86 GLY A N 1
ATOM 648 C CA . GLY A 1 86 ? 11.789 -21.738 -4.398 1.00 86.38 86 GLY A CA 1
ATOM 649 C C . GLY A 1 86 ? 13.152 -21.236 -4.883 1.00 86.38 86 GLY A C 1
ATOM 650 O O . GLY A 1 86 ? 14.166 -21.496 -4.244 1.00 86.38 86 GLY A O 1
ATOM 651 N N . ILE A 1 87 ? 13.165 -20.524 -6.013 1.00 84.75 87 ILE A N 1
ATOM 652 C CA . ILE A 1 87 ? 14.379 -19.938 -6.612 1.00 84.75 87 ILE A CA 1
ATOM 653 C C . ILE A 1 87 ? 14.666 -18.505 -6.138 1.00 84.75 87 ILE A C 1
ATOM 655 O O . ILE A 1 87 ? 15.705 -17.946 -6.481 1.00 84.75 87 ILE A O 1
ATOM 659 N N . TRP A 1 88 ? 13.746 -17.892 -5.388 1.00 87.12 88 TRP A N 1
ATOM 660 C CA . TRP A 1 88 ? 13.873 -16.507 -4.940 1.00 87.12 88 TRP A CA 1
ATOM 661 C C . TRP A 1 88 ? 14.484 -16.427 -3.550 1.00 87.12 88 TRP A C 1
ATOM 663 O O . TRP A 1 88 ? 14.147 -17.227 -2.675 1.00 87.12 88 TRP A O 1
ATOM 673 N N . ASN A 1 89 ? 15.338 -15.424 -3.341 1.00 91.06 89 ASN A N 1
ATOM 674 C CA . ASN A 1 89 ? 15.986 -15.160 -2.063 1.00 91.06 89 ASN A CA 1
ATOM 675 C C . ASN A 1 89 ? 15.563 -13.792 -1.529 1.00 91.06 89 ASN A C 1
ATOM 677 O O . ASN A 1 89 ? 15.540 -12.798 -2.259 1.00 91.06 89 ASN A O 1
ATOM 681 N N . PHE A 1 90 ? 15.246 -13.740 -0.240 1.00 91.31 90 PHE A N 1
ATOM 682 C CA . PHE A 1 90 ? 14.738 -12.550 0.429 1.00 91.31 90 PHE A CA 1
ATOM 683 C C . PHE A 1 90 ? 15.577 -12.223 1.661 1.00 91.31 90 PHE A C 1
ATOM 685 O O . PHE A 1 90 ? 16.042 -13.114 2.380 1.00 91.31 90 PHE A O 1
ATOM 692 N N . CYS A 1 91 ? 15.735 -10.927 1.937 1.00 91.19 91 CYS A N 1
ATOM 693 C CA . CYS A 1 91 ? 16.241 -10.486 3.229 1.00 91.19 91 CYS A CA 1
ATOM 694 C C . CYS A 1 91 ? 15.154 -10.658 4.298 1.00 91.19 91 CYS A C 1
ATOM 696 O O . CYS A 1 91 ? 13.958 -10.702 3.995 1.00 91.19 91 CYS A O 1
ATOM 698 N N . ARG A 1 92 ? 15.576 -10.728 5.564 1.00 87.50 92 ARG A N 1
ATOM 699 C CA . ARG A 1 92 ? 14.682 -10.894 6.719 1.00 87.50 92 ARG A CA 1
ATOM 700 C C . ARG A 1 92 ? 13.540 -9.876 6.736 1.00 87.50 92 ARG A C 1
ATOM 702 O O . ARG A 1 92 ? 12.395 -10.258 6.956 1.00 87.50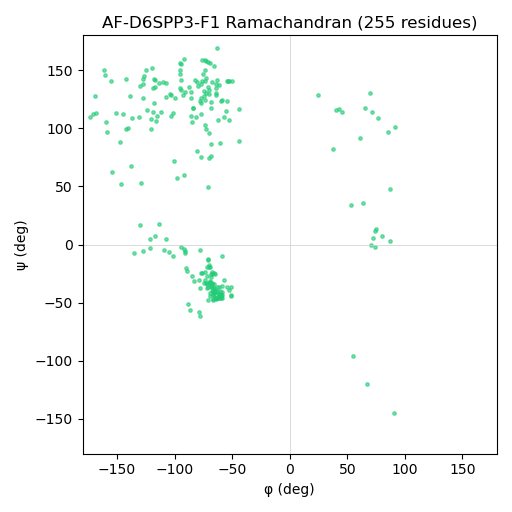 92 ARG A O 1
ATOM 709 N N . ASP A 1 93 ? 13.854 -8.614 6.463 1.00 86.06 93 ASP A N 1
ATOM 710 C CA . ASP A 1 93 ? 12.878 -7.524 6.478 1.00 86.06 93 ASP A CA 1
ATOM 711 C C . ASP A 1 93 ? 11.798 -7.703 5.406 1.00 86.06 93 ASP A C 1
ATOM 713 O O . ASP A 1 93 ? 10.610 -7.579 5.692 1.00 86.06 93 ASP A O 1
ATOM 717 N N . CYS A 1 94 ? 12.201 -8.043 4.179 1.00 84.12 94 CYS A N 1
ATOM 718 C CA . CYS A 1 94 ? 11.269 -8.244 3.073 1.00 84.12 94 CYS A CA 1
ATOM 719 C C . CYS A 1 94 ? 10.450 -9.532 3.228 1.00 84.12 94 CYS A C 1
ATOM 721 O O . CYS A 1 94 ? 9.285 -9.559 2.840 1.00 84.12 94 CYS A O 1
ATOM 723 N N . MET A 1 95 ? 11.033 -10.589 3.802 1.00 86.94 95 MET A N 1
ATOM 724 C CA . MET A 1 95 ? 10.319 -11.836 4.083 1.00 86.94 95 MET A CA 1
ATOM 725 C C . MET A 1 95 ? 9.232 -11.630 5.145 1.00 86.94 95 MET A C 1
ATOM 727 O O . MET A 1 95 ? 8.109 -12.094 4.957 1.00 86.94 95 MET A O 1
ATOM 731 N N . GLN A 1 96 ? 9.524 -10.889 6.220 1.00 82.00 96 GLN A N 1
ATOM 732 C CA . GLN A 1 96 ? 8.513 -10.567 7.230 1.00 82.00 96 GLN A CA 1
ATOM 733 C C . GLN A 1 96 ? 7.344 -9.784 6.636 1.00 82.00 96 GLN A C 1
ATOM 735 O O . GLN A 1 96 ? 6.205 -10.106 6.947 1.00 82.00 96 GLN A O 1
ATOM 740 N N . ASP A 1 97 ? 7.598 -8.835 5.733 1.00 73.12 97 ASP A N 1
ATOM 741 C CA . ASP A 1 97 ? 6.531 -8.086 5.058 1.00 73.12 97 ASP A CA 1
ATOM 742 C C . ASP A 1 97 ? 5.710 -8.952 4.077 1.00 73.12 97 ASP A C 1
ATOM 744 O O . ASP A 1 97 ? 4.514 -8.718 3.905 1.00 73.12 97 ASP A O 1
ATOM 748 N N . LEU A 1 98 ? 6.329 -9.962 3.451 1.00 72.25 98 LEU A N 1
ATOM 749 C CA . LEU A 1 98 ? 5.664 -10.941 2.576 1.00 72.25 98 LEU A CA 1
ATOM 750 C C . LEU A 1 98 ? 4.739 -11.885 3.353 1.00 72.25 98 LEU A C 1
ATOM 752 O O . LEU A 1 98 ? 3.630 -12.167 2.905 1.00 72.25 98 LEU A O 1
ATOM 756 N N . VAL A 1 99 ? 5.203 -12.396 4.495 1.00 65.31 99 VAL A N 1
ATOM 757 C CA . VAL A 1 99 ? 4.435 -13.327 5.339 1.00 65.31 99 VAL A CA 1
ATOM 758 C C . VAL A 1 99 ? 3.398 -12.572 6.179 1.00 65.31 99 VAL A C 1
ATOM 760 O O . VAL A 1 99 ? 2.321 -13.098 6.456 1.00 65.31 99 VAL A O 1
ATOM 763 N N . ALA A 1 100 ? 3.677 -11.318 6.543 1.00 53.91 100 ALA A N 1
ATOM 764 C CA . ALA A 1 100 ? 2.766 -10.443 7.272 1.00 53.91 100 ALA A CA 1
ATOM 765 C C . ALA A 1 100 ? 1.901 -9.587 6.327 1.00 53.91 100 ALA A C 1
ATOM 767 O O . ALA A 1 100 ? 1.920 -8.357 6.382 1.00 53.91 100 ALA A O 1
ATOM 768 N N . SER A 1 101 ? 1.102 -10.222 5.465 1.00 43.19 101 SER A N 1
ATOM 769 C CA . SER A 1 101 ? -0.122 -9.630 4.894 1.00 43.19 101 SER A CA 1
ATOM 770 C C . SER A 1 101 ? -1.049 -10.708 4.316 1.00 43.19 101 SER A C 1
ATOM 772 O O . SER A 1 101 ? -0.599 -11.781 3.932 1.00 43.19 101 SER A O 1
ATOM 774 N N . PRO A 1 102 ? -2.367 -10.451 4.336 1.00 42.59 102 PRO A N 1
ATOM 775 C CA . PRO A 1 102 ? -3.362 -11.161 5.131 1.00 42.59 102 PRO A CA 1
ATOM 776 C C . PRO A 1 102 ? -3.723 -12.530 4.554 1.00 42.59 102 PRO A C 1
ATOM 778 O O . PRO A 1 102 ? -3.586 -12.763 3.359 1.00 42.59 102 PRO A O 1
ATOM 781 N N . ALA A 1 103 ? -4.260 -13.396 5.417 1.00 39.22 103 ALA A N 1
ATOM 782 C CA . ALA A 1 103 ? -4.869 -14.680 5.089 1.00 39.22 103 ALA A CA 1
ATOM 783 C C . ALA A 1 103 ? -5.795 -14.599 3.858 1.00 39.22 103 ALA A C 1
ATOM 785 O O . ALA A 1 103 ? -6.998 -14.370 3.975 1.00 39.22 103 ALA A O 1
ATOM 786 N N . LEU A 1 104 ? -5.237 -14.809 2.668 1.00 36.25 104 LEU A N 1
ATOM 787 C CA . LEU A 1 104 ? -5.996 -15.259 1.520 1.00 36.25 104 LEU A CA 1
ATOM 788 C C . LEU A 1 104 ? -6.083 -16.773 1.643 1.00 36.25 104 LEU A C 1
ATOM 790 O O . LEU A 1 104 ? -5.076 -17.475 1.724 1.00 36.25 104 LEU A O 1
ATOM 794 N N . GLY A 1 105 ? -7.324 -17.230 1.779 1.00 43.28 105 GLY A N 1
ATOM 795 C CA . GLY A 1 105 ? -7.667 -18.611 2.043 1.00 43.28 105 GLY A CA 1
ATOM 796 C C . GLY A 1 105 ? -7.070 -19.577 1.026 1.00 43.28 105 GLY A C 1
ATOM 797 O O . GLY A 1 105 ? -7.077 -19.331 -0.173 1.00 43.28 105 GLY A O 1
ATOM 798 N N . ASN A 1 106 ? -6.628 -20.717 1.535 1.00 34.94 106 ASN A N 1
ATOM 799 C CA . ASN A 1 106 ? -6.585 -21.969 0.793 1.00 34.94 106 ASN A CA 1
ATOM 800 C C . ASN A 1 106 ? -7.560 -22.878 1.556 1.00 34.94 106 ASN A C 1
ATOM 802 O O . ASN A 1 106 ? -7.332 -23.150 2.730 1.00 34.94 106 ASN A O 1
ATOM 806 N N . LEU A 1 107 ? -8.772 -23.180 1.074 1.00 43.53 107 LEU A N 1
ATOM 807 C CA . LEU A 1 107 ? -9.083 -23.979 -0.118 1.00 43.53 107 LEU A CA 1
ATOM 808 C C . LEU A 1 107 ? -8.115 -25.154 -0.274 1.00 43.53 107 LEU A C 1
ATOM 810 O O . LEU A 1 107 ? -7.173 -25.095 -1.053 1.00 43.53 107 LEU A O 1
ATOM 814 N N . GLN A 1 108 ? -8.400 -26.231 0.455 1.00 32.59 108 GLN A N 1
ATOM 815 C CA . GLN A 1 108 ? -8.122 -27.593 0.010 1.00 32.59 108 GLN A CA 1
ATOM 816 C C . GLN A 1 108 ? -9.334 -28.465 0.357 1.00 32.59 108 GLN A C 1
ATOM 818 O O . GLN A 1 108 ? -9.639 -28.704 1.523 1.00 32.59 108 GLN A O 1
ATOM 823 N N . VAL A 1 109 ? -10.055 -28.860 -0.696 1.00 37.03 109 VAL A N 1
ATOM 824 C CA . VAL A 1 109 ? -11.053 -29.936 -0.692 1.00 37.03 109 VAL A CA 1
ATOM 825 C C . VAL A 1 109 ? -10.285 -31.271 -0.688 1.00 37.03 109 VAL A C 1
ATOM 827 O O . VAL A 1 109 ? -9.225 -31.341 -1.317 1.00 37.03 109 VAL A O 1
ATOM 830 N N . PRO A 1 110 ? -10.752 -32.285 0.061 1.00 42.22 110 PRO A N 1
ATOM 831 C CA . PRO A 1 110 ? -9.928 -33.387 0.547 1.00 42.22 110 PRO A CA 1
ATOM 832 C C . PRO A 1 110 ? -9.911 -34.601 -0.392 1.00 42.22 110 PRO A C 1
ATOM 834 O O . PRO A 1 110 ? -10.846 -34.817 -1.157 1.00 42.22 110 PRO A O 1
ATOM 837 N N . ASP A 1 111 ? -8.881 -35.438 -0.241 1.00 31.48 111 ASP A N 1
ATOM 838 C CA . ASP A 1 111 ? -8.846 -36.822 -0.727 1.00 31.48 111 ASP A CA 1
ATOM 839 C C . ASP A 1 111 ? -8.852 -37.746 0.508 1.00 31.48 111 ASP A C 1
ATOM 841 O O . ASP A 1 111 ? -7.927 -37.707 1.326 1.00 31.48 111 ASP A O 1
ATOM 845 N N . GLN A 1 112 ? -9.923 -38.523 0.698 1.00 38.94 112 GLN A N 1
ATOM 846 C CA . GLN A 1 112 ? -9.926 -39.684 1.593 1.00 38.94 112 GLN A CA 1
ATOM 847 C C . GLN A 1 112 ? -10.428 -40.911 0.821 1.00 38.94 112 GLN A C 1
ATOM 849 O O . GLN A 1 112 ? -11.546 -40.873 0.300 1.00 38.94 112 GLN A O 1
ATOM 854 N N . PRO A 1 113 ? -9.666 -42.023 0.798 1.00 37.66 113 PRO A N 1
ATOM 855 C CA . PRO A 1 113 ? -10.217 -43.322 0.468 1.00 37.66 113 PRO A CA 1
ATOM 856 C C . PRO A 1 113 ? -11.029 -43.831 1.661 1.00 37.66 113 PRO A C 1
ATOM 858 O O . PRO A 1 113 ? -10.590 -43.786 2.812 1.00 37.66 113 PRO A O 1
ATOM 861 N N . GLY A 1 114 ? -12.237 -44.291 1.351 1.00 38.84 114 GLY A N 1
ATOM 862 C CA . GLY A 1 114 ? -13.211 -44.766 2.317 1.00 38.84 114 GLY A CA 1
ATOM 863 C C . GLY A 1 114 ? -12.869 -46.116 2.943 1.00 38.84 114 GLY A C 1
ATOM 864 O O . GLY A 1 114 ? -12.171 -46.949 2.364 1.00 38.84 114 GLY A O 1
ATOM 865 N N . GLN A 1 115 ? -13.464 -46.341 4.114 1.00 39.28 115 GLN A N 1
ATOM 866 C CA . GLN A 1 115 ? -13.777 -47.673 4.609 1.00 39.28 115 GLN A CA 1
ATOM 867 C C . GLN A 1 115 ? -15.150 -47.659 5.304 1.00 39.28 115 GLN A C 1
ATOM 869 O O . GLN A 1 115 ? -15.304 -47.165 6.414 1.00 39.28 115 GLN A O 1
ATOM 874 N N . GLU A 1 116 ? -16.131 -48.130 4.531 1.00 48.97 116 GLU A N 1
ATOM 875 C CA . GLU A 1 116 ? -17.219 -49.065 4.857 1.00 48.97 116 GLU A CA 1
ATOM 876 C C . GLU A 1 116 ? -17.976 -48.919 6.191 1.00 48.97 116 GLU A C 1
ATOM 878 O O . GLU A 1 116 ? -17.452 -49.232 7.259 1.00 48.97 116 GLU A O 1
ATOM 883 N N . GLN A 1 117 ? -19.284 -48.635 6.091 1.00 47.66 117 GLN A N 1
ATOM 884 C CA . GLN A 1 117 ? -20.309 -49.297 6.906 1.00 47.66 117 GLN A CA 1
ATOM 885 C C . GLN A 1 117 ? -21.688 -49.278 6.218 1.00 47.66 117 GLN A C 1
ATOM 887 O O . GLN A 1 117 ? -22.058 -48.324 5.543 1.00 47.66 117 GLN A O 1
ATOM 892 N N . ASP A 1 118 ? -22.383 -50.403 6.360 1.00 44.25 118 ASP A N 1
ATOM 893 C CA . ASP A 1 118 ? -23.511 -50.917 5.577 1.00 44.25 118 ASP A CA 1
ATOM 894 C C . ASP A 1 118 ? -24.894 -50.485 6.142 1.00 44.25 118 ASP A C 1
ATOM 896 O O . ASP A 1 118 ? -25.125 -50.653 7.339 1.00 44.25 118 ASP A O 1
ATOM 900 N N . GLY A 1 119 ? -25.775 -49.965 5.257 1.00 44.12 119 GLY A N 1
ATOM 901 C CA . GLY A 1 119 ? -27.266 -49.954 5.246 1.00 44.12 119 GLY A CA 1
ATOM 902 C C . GLY A 1 119 ? -28.069 -49.112 6.271 1.00 44.12 119 GLY A C 1
ATOM 903 O O . GLY A 1 119 ? -27.895 -49.277 7.471 1.00 44.12 119 GLY A O 1
ATOM 904 N N . SER A 1 120 ? -29.071 -48.273 5.938 1.00 46.00 120 SER A N 1
ATOM 905 C CA . SER A 1 120 ? -29.749 -47.935 4.668 1.00 46.00 120 SER A CA 1
ATOM 906 C C . SER A 1 120 ? -30.701 -46.707 4.821 1.00 46.00 120 SER A C 1
ATOM 908 O O . SER A 1 120 ? -31.723 -46.807 5.500 1.00 46.00 120 SER A O 1
ATOM 910 N N . GLU A 1 121 ? -30.307 -45.606 4.162 1.00 50.53 121 GLU A N 1
ATOM 911 C CA . GLU A 1 121 ? -31.018 -44.584 3.339 1.00 50.53 121 GLU A CA 1
ATOM 912 C C . GLU A 1 121 ? -31.979 -43.525 3.957 1.00 50.53 121 GLU A C 1
ATOM 914 O O . GLU A 1 121 ? -33.061 -43.806 4.469 1.00 50.53 121 GLU A O 1
ATOM 919 N N . GLN A 1 122 ? -31.523 -42.264 3.848 1.00 54.34 122 GLN A N 1
ATOM 920 C CA . GLN A 1 122 ? -31.805 -41.041 4.611 1.00 54.34 122 GLN A CA 1
ATOM 921 C C . GLN A 1 122 ? -31.620 -39.854 3.634 1.00 54.34 122 GLN A C 1
ATOM 923 O O . GLN A 1 122 ? -30.497 -39.656 3.192 1.00 54.34 122 GLN A O 1
ATOM 928 N N . GLU A 1 123 ? -32.671 -39.100 3.265 1.00 47.50 123 GLU A N 1
ATOM 929 C CA . GLU A 1 123 ? -32.546 -38.000 2.267 1.00 47.50 123 GLU A CA 1
ATOM 930 C C . GLU A 1 123 ? -33.247 -36.660 2.603 1.00 47.50 123 GLU A C 1
ATOM 932 O O . GLU A 1 123 ? -32.972 -35.676 1.934 1.00 47.50 123 GLU A O 1
ATOM 937 N N . ASP A 1 124 ? -34.056 -36.526 3.663 1.00 48.31 124 ASP A N 1
ATOM 938 C CA . ASP A 1 124 ? -34.855 -35.289 3.873 1.00 48.31 124 ASP A CA 1
ATOM 939 C C . ASP A 1 124 ? -34.467 -34.443 5.109 1.00 48.31 124 ASP A C 1
ATOM 941 O O . ASP A 1 124 ? -35.257 -33.626 5.582 1.00 48.31 124 ASP A O 1
ATOM 945 N N . ARG A 1 125 ? -33.276 -34.633 5.700 1.00 52.84 125 ARG A N 1
ATOM 946 C CA . ARG A 1 125 ? -32.908 -33.976 6.980 1.00 52.84 125 ARG A CA 1
ATOM 947 C C . ARG A 1 125 ? -31.653 -33.091 6.946 1.00 52.84 125 ARG A C 1
ATOM 949 O O . ARG A 1 125 ? -31.350 -32.464 7.955 1.00 52.84 125 ARG A O 1
ATOM 956 N N . GLU A 1 126 ? -30.943 -33.008 5.822 1.00 52.91 126 GLU A N 1
ATOM 957 C CA . GLU A 1 126 ? -29.635 -32.329 5.745 1.00 52.91 126 GLU A CA 1
ATOM 958 C C . GLU A 1 126 ? -29.709 -30.825 5.403 1.00 52.91 126 GLU A C 1
ATOM 960 O O . GLU A 1 126 ? -28.825 -30.075 5.812 1.00 52.91 126 GLU A O 1
ATOM 965 N N . GLU A 1 127 ? -30.783 -30.333 4.767 1.00 50.28 127 GLU A N 1
ATOM 966 C CA . GLU A 1 127 ? -30.890 -28.906 4.384 1.00 50.28 127 GLU A CA 1
ATOM 967 C C . GLU A 1 127 ? -31.010 -27.934 5.581 1.00 50.28 127 GLU A C 1
ATOM 969 O O . GLU A 1 127 ? -30.612 -26.772 5.478 1.00 50.28 127 GLU A O 1
ATOM 974 N N . ASP A 1 128 ? -31.516 -28.383 6.736 1.00 50.66 128 ASP A N 1
ATOM 975 C CA . ASP A 1 128 ? -31.779 -27.506 7.893 1.00 50.66 128 ASP A CA 1
ATOM 976 C C . ASP A 1 128 ? -30.532 -27.289 8.789 1.00 50.66 128 ASP A C 1
ATOM 978 O O . ASP A 1 128 ? -30.381 -26.241 9.425 1.00 50.66 128 ASP A O 1
ATOM 982 N N . GLU A 1 129 ? -29.581 -28.234 8.823 1.00 51.16 129 GLU A N 1
ATOM 983 C CA . GLU A 1 129 ? -28.336 -28.094 9.608 1.00 51.16 129 GLU A CA 1
ATOM 984 C C . GLU A 1 129 ? -27.255 -27.287 8.867 1.00 51.16 129 GLU A C 1
ATOM 986 O O . GLU A 1 129 ? -26.493 -26.537 9.491 1.00 51.16 129 GLU A O 1
ATOM 991 N N . GLU A 1 130 ? -27.226 -27.357 7.533 1.00 50.69 130 GLU A N 1
ATOM 992 C CA . GLU A 1 130 ? -26.285 -26.601 6.696 1.00 50.69 130 GLU A CA 1
ATOM 993 C C . GLU A 1 130 ? -26.556 -25.084 6.744 1.00 50.69 130 GLU A C 1
ATOM 995 O O . GLU A 1 130 ? -25.624 -24.267 6.744 1.00 50.69 130 GLU A O 1
ATOM 1000 N N . ALA A 1 131 ? -27.827 -24.692 6.884 1.00 54.03 131 ALA A N 1
ATOM 1001 C CA . ALA A 1 131 ? -28.243 -23.301 7.056 1.00 54.03 131 ALA A CA 1
ATOM 1002 C C . ALA A 1 131 ? -27.876 -22.732 8.446 1.00 54.03 131 ALA A C 1
ATOM 1004 O O . ALA A 1 131 ? -27.455 -21.573 8.558 1.00 54.03 131 ALA A O 1
ATOM 1005 N N . LEU A 1 132 ? -27.966 -23.540 9.509 1.00 53.69 132 LEU A N 1
ATOM 1006 C CA . LEU A 1 132 ? -27.600 -23.136 10.875 1.00 53.69 132 LEU A CA 1
ATOM 1007 C C . LEU A 1 132 ? -26.081 -22.968 11.055 1.00 53.69 132 LEU A C 1
ATOM 1009 O O . LEU A 1 132 ? -25.636 -22.026 11.722 1.00 53.69 132 LEU A O 1
ATO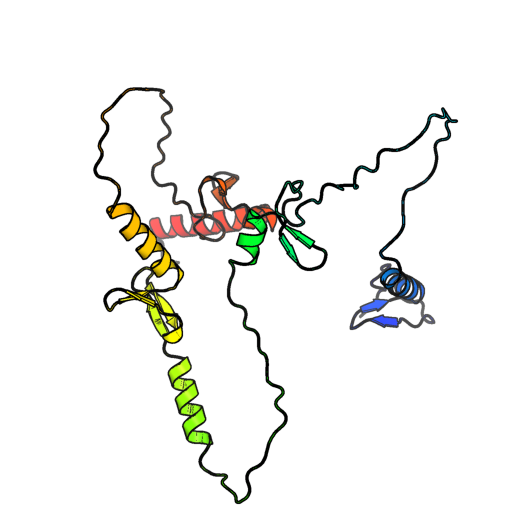M 1013 N N . LEU A 1 133 ? -25.274 -23.816 10.410 1.00 51.69 133 LEU A N 1
ATOM 1014 C CA . LEU A 1 133 ? -23.812 -23.679 10.391 1.00 51.69 133 LEU A CA 1
ATOM 1015 C C . LEU A 1 133 ? -23.353 -22.442 9.597 1.00 51.69 133 LEU A C 1
ATOM 1017 O O . LEU A 1 133 ? -22.422 -21.752 10.027 1.00 51.69 133 LEU A O 1
ATOM 1021 N N . HIS A 1 134 ? -24.045 -22.087 8.507 1.00 51.44 134 HIS A N 1
ATOM 1022 C CA . HIS A 1 134 ? -23.794 -20.841 7.768 1.00 51.44 134 HIS A CA 1
ATOM 1023 C C . HIS A 1 134 ? -24.073 -19.583 8.603 1.00 51.44 134 HIS A C 1
ATOM 1025 O O . HIS A 1 134 ? -23.333 -18.600 8.515 1.00 51.44 134 HIS A O 1
ATOM 1031 N N . GLN A 1 135 ? -25.102 -19.602 9.454 1.00 50.75 135 GLN A N 1
ATOM 1032 C CA . GLN A 1 135 ? -25.484 -18.429 10.244 1.00 50.75 135 GLN A CA 1
ATOM 1033 C C . GLN A 1 135 ? -24.515 -18.146 11.408 1.00 50.75 135 GLN A C 1
ATOM 1035 O O . GLN A 1 135 ? -24.290 -16.984 11.755 1.00 50.75 135 GLN A O 1
ATOM 1040 N N . GLN A 1 136 ? -23.879 -19.177 11.979 1.00 51.03 136 GLN A N 1
ATOM 1041 C CA . GLN A 1 136 ? -22.851 -19.002 13.018 1.00 51.03 136 GLN A CA 1
ATOM 1042 C C . GLN A 1 136 ? -21.493 -18.544 12.459 1.00 51.03 136 GLN A C 1
ATOM 1044 O O . GLN A 1 136 ? -20.742 -17.871 13.166 1.00 51.03 136 GLN A O 1
ATOM 1049 N N . MET A 1 137 ? -21.192 -18.822 11.185 1.00 53.44 137 MET A N 1
ATOM 1050 C CA . MET A 1 137 ? -19.974 -18.337 10.509 1.00 53.44 137 MET A CA 1
ATOM 1051 C C . MET A 1 137 ? -19.985 -16.818 10.247 1.00 53.44 137 MET A C 1
ATOM 1053 O O . MET A 1 137 ? -18.930 -16.229 10.018 1.00 53.44 137 MET A O 1
ATOM 1057 N N . LEU A 1 138 ? -21.156 -16.172 10.309 1.00 59.09 138 LEU A N 1
ATOM 1058 C CA . LEU A 1 138 ? -21.341 -14.736 10.048 1.00 59.09 138 LEU A CA 1
ATOM 1059 C C . LEU A 1 138 ? -21.312 -13.865 11.313 1.00 59.09 138 LEU A C 1
ATOM 1061 O O . LEU A 1 138 ? -21.420 -12.641 11.216 1.00 59.09 138 LEU A O 1
ATOM 1065 N N . GLN A 1 139 ? -21.178 -14.457 12.503 1.00 75.62 139 GLN A N 1
ATOM 1066 C CA . GLN A 1 139 ? -21.149 -13.680 13.740 1.00 75.62 139 GLN A CA 1
ATOM 1067 C C . GLN A 1 139 ? -19.818 -12.928 13.868 1.00 75.62 139 GLN A C 1
ATOM 1069 O O . GLN A 1 139 ? -18.783 -13.478 14.256 1.00 75.62 139 GLN A O 1
ATOM 1074 N N . SER A 1 140 ? -19.862 -11.643 13.518 1.00 86.88 140 SER A N 1
ATOM 1075 C CA . SER A 1 140 ? -18.773 -10.697 13.731 1.00 86.88 140 SER A CA 1
ATOM 1076 C C . SER A 1 140 ? -18.982 -9.919 15.029 1.00 86.88 140 SER A C 1
ATOM 1078 O O . SER A 1 140 ? -20.076 -9.409 15.269 1.00 86.88 140 SER A O 1
ATOM 1080 N N . ILE A 1 141 ? -17.931 -9.778 15.830 1.00 92.19 141 ILE A N 1
ATOM 1081 C CA . ILE A 1 141 ? -17.928 -9.036 17.094 1.00 92.19 141 ILE A CA 1
ATOM 1082 C C . ILE A 1 141 ? -16.932 -7.868 17.006 1.00 92.19 141 ILE A C 1
ATOM 1084 O O . ILE A 1 141 ? -15.890 -8.021 16.361 1.00 92.19 141 ILE A O 1
ATOM 1088 N N . PRO A 1 142 ? -17.208 -6.687 17.587 1.00 94.50 142 PRO A N 1
ATOM 1089 C CA . PRO A 1 142 ? -16.240 -5.595 17.591 1.00 94.50 142 PRO A CA 1
ATOM 1090 C C . PRO A 1 142 ? -15.053 -5.897 18.513 1.00 94.50 142 PRO A C 1
ATOM 1092 O O . PRO A 1 142 ? -15.219 -6.280 19.669 1.00 94.50 142 PRO A O 1
ATOM 1095 N N . CYS A 1 143 ? -13.844 -5.666 18.006 1.00 93.81 143 CYS A N 1
ATOM 1096 C CA . CYS A 1 143 ? -12.610 -5.686 18.779 1.00 93.81 143 CYS A CA 1
ATOM 1097 C C . CYS A 1 143 ? -12.619 -4.570 19.834 1.00 93.81 143 CYS A C 1
ATOM 1099 O O . CYS A 1 143 ? -12.819 -3.400 19.502 1.00 93.81 143 CYS A O 1
ATOM 1101 N N . ALA A 1 144 ? -12.316 -4.907 21.085 1.00 94.50 144 ALA A N 1
ATOM 1102 C CA . ALA A 1 144 ? -12.267 -3.950 22.189 1.00 94.50 144 ALA A CA 1
ATOM 1103 C C . ALA A 1 144 ? -11.097 -2.946 22.106 1.00 94.50 144 ALA A C 1
ATOM 1105 O O . ALA A 1 144 ? -11.155 -1.907 22.758 1.00 94.50 144 ALA A O 1
ATOM 1106 N N . GLY A 1 145 ? -10.050 -3.239 21.324 1.00 91.94 145 GLY A N 1
ATOM 1107 C CA . GLY A 1 145 ? -8.896 -2.352 21.133 1.00 91.94 145 GLY A CA 1
ATOM 1108 C C . GLY A 1 145 ? -9.103 -1.332 20.012 1.00 91.94 145 GLY A C 1
ATOM 1109 O O . GLY A 1 145 ? -9.014 -0.131 20.237 1.00 91.94 145 GLY A O 1
ATOM 1110 N N . CYS A 1 146 ? -9.404 -1.806 18.798 1.00 91.19 146 CYS A N 1
ATOM 1111 C CA . CYS A 1 146 ? -9.483 -0.961 17.599 1.00 91.19 146 CYS A CA 1
ATOM 1112 C C . CYS A 1 146 ? -10.905 -0.743 17.053 1.00 91.19 146 CYS A C 1
ATOM 1114 O O . CYS A 1 146 ? -11.073 -0.033 16.063 1.00 91.19 146 CYS A O 1
ATOM 1116 N N . GLY A 1 147 ? -11.930 -1.383 17.627 1.00 89.38 147 GLY A N 1
ATOM 1117 C CA . GLY A 1 147 ? -13.330 -1.255 17.197 1.00 89.38 147 GLY A CA 1
ATOM 1118 C C . GLY A 1 147 ? -13.691 -1.967 15.885 1.00 89.38 147 GLY A C 1
ATOM 1119 O O . GLY A 1 147 ? -14.854 -1.955 15.479 1.00 89.38 147 GLY A O 1
ATOM 1120 N N . ARG A 1 148 ? -12.731 -2.606 15.201 1.00 89.19 148 ARG A N 1
ATOM 1121 C CA . ARG A 1 148 ? -12.997 -3.362 13.965 1.00 89.19 148 ARG A CA 1
ATOM 1122 C C . ARG A 1 148 ? -13.832 -4.607 14.258 1.00 89.19 148 ARG A C 1
ATOM 1124 O O . ARG A 1 148 ? -13.582 -5.292 15.244 1.00 89.19 148 ARG A O 1
ATOM 1131 N N . HIS A 1 149 ? -14.784 -4.919 13.382 1.00 91.00 149 HIS A N 1
ATOM 1132 C CA . HIS A 1 149 ? -15.560 -6.155 13.474 1.00 91.00 149 HIS A CA 1
ATOM 1133 C C . HIS A 1 149 ? -14.718 -7.334 12.981 1.00 91.00 149 HIS A C 1
ATOM 1135 O O . HIS A 1 149 ? -14.183 -7.295 11.873 1.00 91.00 149 HIS A O 1
ATOM 1141 N N . ILE A 1 150 ? -14.592 -8.364 13.814 1.00 91.44 150 ILE A N 1
ATOM 1142 C CA . ILE A 1 150 ? -13.809 -9.573 13.542 1.00 91.44 150 ILE A CA 1
ATOM 1143 C C . ILE A 1 150 ? -14.688 -10.815 13.690 1.00 91.44 150 ILE A C 1
ATOM 1145 O O . ILE A 1 150 ? -15.627 -10.796 14.488 1.00 91.44 150 ILE A O 1
ATOM 1149 N N . PRO A 1 151 ? -14.414 -11.903 12.953 1.00 88.44 151 PRO A N 1
ATOM 1150 C CA . PRO A 1 151 ? -15.126 -13.158 13.155 1.00 88.44 151 PRO A CA 1
ATOM 1151 C C . PRO A 1 151 ? -14.874 -13.669 14.576 1.00 88.44 151 PRO A C 1
ATOM 1153 O O . PRO A 1 151 ? -13.733 -13.650 15.042 1.00 88.44 151 PRO A O 1
ATOM 1156 N N . LEU A 1 152 ? -15.916 -14.162 15.253 1.00 87.88 152 LEU A N 1
ATOM 1157 C CA . LEU A 1 152 ? -15.822 -14.613 16.648 1.00 87.88 152 LEU A CA 1
ATOM 1158 C C . LEU A 1 152 ? -14.709 -15.659 16.866 1.00 87.88 152 LEU A C 1
ATOM 1160 O O . LEU A 1 152 ? -14.001 -15.601 17.865 1.00 87.88 152 LEU A O 1
ATOM 1164 N N . ARG A 1 153 ? -14.479 -16.560 15.897 1.00 84.94 153 ARG A N 1
ATOM 1165 C CA . ARG A 1 153 ? -13.375 -17.546 15.936 1.00 84.94 153 ARG A CA 1
ATOM 1166 C C . ARG A 1 153 ? -11.973 -16.932 15.869 1.00 84.94 153 ARG A C 1
ATOM 1168 O O . ARG A 1 153 ? -11.016 -17.573 16.290 1.00 84.94 153 ARG A O 1
ATOM 1175 N N . GLY A 1 154 ? -11.842 -15.736 15.302 1.00 84.25 154 GLY A N 1
ATOM 1176 C CA . GLY A 1 154 ? -10.574 -15.012 15.189 1.00 84.25 154 GLY A CA 1
ATOM 1177 C C . GLY A 1 154 ? -10.297 -14.072 16.361 1.00 84.25 154 GLY A C 1
ATOM 1178 O O . GLY A 1 154 ? -9.218 -13.484 16.420 1.00 84.25 154 GLY A O 1
ATOM 1179 N N . ALA A 1 155 ? -11.253 -13.910 17.277 1.00 93.12 155 ALA A N 1
ATOM 1180 C CA . ALA A 1 155 ? -11.096 -13.058 18.440 1.00 93.12 155 ALA A CA 1
ATOM 1181 C C . ALA A 1 155 ? -10.300 -13.762 19.546 1.00 93.12 155 ALA A C 1
ATOM 1183 O O . ALA A 1 155 ? -10.480 -14.951 19.812 1.00 93.12 155 ALA A O 1
ATOM 1184 N N . LYS A 1 156 ? -9.417 -13.013 20.204 1.00 94.56 156 LYS A N 1
ATOM 1185 C CA . LYS A 1 156 ? -8.665 -13.459 21.377 1.00 94.56 156 LYS A CA 1
ATOM 1186 C C . LYS A 1 156 ? -9.268 -12.831 22.626 1.00 94.56 156 LYS A C 1
ATOM 1188 O O . LYS A 1 156 ? -9.490 -11.623 22.647 1.00 94.56 156 LYS A O 1
ATOM 1193 N N . ASP A 1 157 ? -9.551 -13.644 23.638 1.00 94.25 157 ASP A N 1
ATOM 1194 C CA . ASP A 1 157 ? -10.058 -13.159 24.923 1.00 94.25 157 ASP A CA 1
ATOM 1195 C C . ASP A 1 157 ? -8.897 -12.758 25.837 1.00 94.25 157 ASP A C 1
ATOM 1197 O O . ASP A 1 157 ? -7.991 -13.558 26.072 1.00 94.25 157 ASP A O 1
ATOM 1201 N N . ALA A 1 158 ? -8.937 -11.526 26.341 1.00 92.69 158 ALA A N 1
ATOM 1202 C CA . ALA A 1 158 ? -8.100 -11.055 27.438 1.00 92.69 158 ALA A CA 1
ATOM 1203 C C . ALA A 1 158 ? -8.994 -10.368 28.475 1.00 92.69 158 ALA A C 1
ATOM 1205 O O . ALA A 1 158 ? -9.545 -9.291 28.229 1.00 92.69 158 ALA A O 1
ATOM 1206 N N . GLY A 1 159 ? -9.162 -10.998 29.640 1.00 90.44 159 GLY A N 1
ATOM 1207 C CA . GLY A 1 159 ? -9.948 -10.435 30.739 1.00 90.44 159 GLY A CA 1
ATOM 1208 C C . GLY A 1 159 ? -11.436 -10.257 30.410 1.00 90.44 159 GLY A C 1
ATOM 1209 O O . GLY A 1 159 ? -12.037 -9.268 30.836 1.00 90.44 159 GLY A O 1
ATOM 1210 N N . GLY A 1 160 ? -12.030 -11.169 29.628 1.00 91.75 160 GLY A N 1
ATOM 1211 C CA . GLY A 1 160 ? -13.447 -11.115 29.248 1.00 91.75 160 GLY A CA 1
ATOM 1212 C C . GLY A 1 160 ? -13.768 -10.066 28.182 1.00 91.75 160 GLY A C 1
ATOM 1213 O O . GLY A 1 160 ? -14.933 -9.714 27.978 1.00 91.75 160 GLY A O 1
ATOM 1214 N N . ARG A 1 161 ? -12.742 -9.521 27.522 1.00 96.00 161 ARG A N 1
ATOM 1215 C CA . ARG A 1 161 ? -12.871 -8.648 26.355 1.00 96.00 161 ARG A CA 1
ATOM 1216 C C . ARG A 1 161 ? -12.219 -9.320 25.159 1.00 96.00 161 ARG A C 1
ATOM 1218 O O . ARG A 1 161 ? -11.161 -9.929 25.276 1.00 96.00 161 ARG A O 1
ATOM 1225 N N . LEU A 1 162 ? -12.851 -9.166 24.001 1.00 95.50 162 LEU A N 1
ATOM 1226 C CA . LEU A 1 162 ? -12.426 -9.799 22.761 1.00 95.50 162 LEU A CA 1
ATOM 1227 C C . LEU A 1 162 ? -11.640 -8.815 21.894 1.00 95.50 162 LEU A C 1
ATOM 1229 O O . LEU A 1 162 ? -12.108 -7.717 21.585 1.00 95.50 162 LEU A O 1
ATOM 1233 N N . PHE A 1 163 ? -10.440 -9.222 21.496 1.00 95.75 163 PHE A N 1
ATOM 1234 C CA . PHE A 1 163 ? -9.498 -8.423 20.721 1.00 95.75 163 PHE A CA 1
ATOM 1235 C C . PHE A 1 163 ? -9.179 -9.093 19.386 1.00 95.75 163 PHE A C 1
ATOM 1237 O O . PHE A 1 163 ? -9.211 -10.317 19.257 1.00 95.75 163 PHE A O 1
ATOM 1244 N N . CYS A 1 164 ? -8.846 -8.286 18.379 1.00 94.12 164 CYS A N 1
ATOM 1245 C CA . CYS A 1 164 ? -8.236 -8.801 17.160 1.00 94.12 164 CYS A CA 1
ATOM 1246 C C . CYS A 1 164 ? -6.791 -9.238 17.451 1.00 94.12 164 CYS A C 1
ATOM 1248 O O . CYS A 1 164 ? -6.194 -8.719 18.399 1.00 94.12 164 CYS A O 1
ATOM 1250 N N . PRO A 1 165 ? -6.212 -10.146 16.645 1.00 90.81 165 PRO A N 1
ATOM 1251 C CA . PRO A 1 165 ? -4.854 -10.646 16.860 1.00 90.81 165 PRO A CA 1
ATOM 1252 C C . PRO A 1 165 ? -3.820 -9.528 17.044 1.00 90.81 165 PRO A C 1
ATOM 1254 O O . PRO A 1 165 ? -3.042 -9.571 17.990 1.00 90.81 165 PRO A O 1
ATOM 1257 N N . ASP A 1 166 ? -3.896 -8.478 16.221 1.00 89.88 166 ASP A N 1
ATOM 1258 C CA . ASP A 1 166 ? -2.978 -7.335 16.296 1.00 89.88 166 ASP A CA 1
ATOM 1259 C C . ASP A 1 166 ? -3.074 -6.592 17.642 1.00 89.88 166 ASP A C 1
ATOM 1261 O O . ASP A 1 166 ? -2.063 -6.295 18.282 1.00 89.88 166 ASP A O 1
ATOM 1265 N N . CYS A 1 167 ? -4.299 -6.323 18.113 1.00 89.75 167 CYS A N 1
ATOM 1266 C CA . CYS A 1 167 ? -4.507 -5.647 19.393 1.00 89.75 167 CYS A CA 1
ATOM 1267 C C . CYS A 1 167 ? -4.124 -6.543 20.573 1.00 89.75 167 CYS A C 1
ATOM 1269 O O . CYS A 1 167 ? -3.640 -6.034 21.576 1.00 89.75 167 CYS A O 1
ATOM 1271 N N . PHE A 1 168 ? -4.325 -7.856 20.459 1.00 94.06 168 PHE A N 1
ATOM 1272 C CA . PHE A 1 168 ? -3.986 -8.805 21.514 1.00 94.06 168 PHE A CA 1
ATOM 1273 C C . PHE A 1 168 ? -2.469 -8.900 21.733 1.00 94.06 168 PHE A C 1
ATOM 1275 O O . PHE A 1 168 ? -2.010 -8.759 22.860 1.00 94.06 168 PHE A O 1
ATOM 1282 N N . VAL A 1 169 ? -1.679 -9.025 20.661 1.00 89.88 169 VAL A N 1
ATOM 1283 C CA . VAL A 1 169 ? -0.202 -9.030 20.747 1.00 89.88 169 VAL A CA 1
ATOM 1284 C C . VAL A 1 169 ? 0.334 -7.709 21.318 1.00 89.88 169 VAL A C 1
ATOM 1286 O O . VAL A 1 169 ? 1.295 -7.686 22.092 1.00 89.88 169 VAL A O 1
ATOM 1289 N N . SER A 1 170 ? -0.316 -6.594 20.975 1.00 84.69 170 SER A N 1
ATOM 1290 C CA . SER A 1 170 ? 0.044 -5.279 21.519 1.00 84.69 170 SER A CA 1
ATOM 1291 C C . SER A 1 170 ? -0.211 -5.180 23.029 1.00 84.69 170 SER A C 1
ATOM 1293 O O . SER A 1 170 ? 0.560 -4.530 23.733 1.00 84.69 170 SER A O 1
ATOM 1295 N N . LEU A 1 171 ? -1.259 -5.843 23.538 1.00 84.56 171 LEU A N 1
ATOM 1296 C CA . LEU A 1 171 ? -1.554 -5.888 24.974 1.00 84.56 171 LEU A CA 1
ATOM 1297 C C . LEU A 1 171 ? -0.481 -6.662 25.743 1.00 84.56 171 LEU A C 1
ATOM 1299 O O . LEU A 1 171 ? 0.055 -6.127 26.713 1.00 84.56 171 LEU A O 1
ATOM 1303 N N . GLU A 1 172 ? -0.105 -7.855 25.270 1.00 73.50 172 GLU A N 1
ATOM 1304 C CA . GLU A 1 172 ? 0.927 -8.685 25.916 1.00 73.50 172 GLU A CA 1
ATOM 1305 C C . GLU A 1 172 ? 2.275 -7.953 26.013 1.00 73.50 172 GLU A C 1
ATOM 1307 O O . GLU A 1 172 ? 2.983 -8.055 27.015 1.00 73.50 172 GLU A O 1
ATOM 1312 N N . SER A 1 173 ? 2.598 -7.148 24.999 1.00 68.94 173 SER A N 1
ATOM 1313 C CA . SER A 1 173 ? 3.812 -6.325 24.990 1.00 68.94 173 SER A CA 1
ATOM 1314 C C . SER A 1 173 ? 3.767 -5.230 26.067 1.00 68.94 173 SER A C 1
ATOM 1316 O O . SER A 1 173 ? 4.755 -5.004 26.761 1.00 68.94 173 SER A O 1
ATOM 1318 N N . SER A 1 174 ? 2.606 -4.596 26.269 1.00 60.28 174 SER A N 1
ATOM 1319 C CA . SER A 1 174 ? 2.440 -3.525 27.263 1.00 60.28 174 SER A CA 1
ATOM 1320 C C . SER A 1 174 ? 2.435 -4.016 28.718 1.00 60.28 174 SER A C 1
ATOM 1322 O O . SER A 1 174 ? 2.930 -3.319 29.605 1.00 60.28 174 SER A O 1
ATOM 1324 N N . GLU A 1 175 ? 1.923 -5.223 28.978 1.00 58.78 175 GLU A N 1
ATOM 1325 C CA . GLU A 1 175 ? 1.939 -5.825 30.319 1.00 58.78 175 GLU A CA 1
ATOM 1326 C C . GLU A 1 175 ? 3.340 -6.332 30.696 1.00 58.78 175 GLU A C 1
ATOM 1328 O O . GLU A 1 175 ? 3.746 -6.229 31.856 1.00 58.78 175 GLU A O 1
ATOM 1333 N N . ALA A 1 176 ? 4.123 -6.800 29.717 1.00 53.94 176 ALA A N 1
ATOM 1334 C CA . ALA A 1 176 ? 5.513 -7.192 29.931 1.00 53.94 176 ALA A CA 1
ATOM 1335 C C . ALA A 1 176 ? 6.407 -5.993 30.306 1.00 53.94 176 ALA A C 1
ATOM 1337 O O . ALA A 1 176 ? 7.227 -6.102 31.224 1.00 53.94 176 ALA A O 1
ATOM 1338 N N . GLU A 1 177 ? 6.218 -4.831 29.671 1.00 50.56 177 GLU A N 1
ATOM 1339 C CA . GLU A 1 177 ? 7.014 -3.624 29.947 1.00 50.56 177 GLU A CA 1
ATOM 1340 C C . GLU A 1 177 ? 6.694 -2.972 31.305 1.00 50.56 177 GLU A C 1
ATOM 1342 O O . GLU A 1 177 ? 7.584 -2.395 31.933 1.00 50.56 177 GLU A O 1
ATOM 1347 N N . GLN A 1 178 ? 5.474 -3.129 31.834 1.00 50.97 178 GLN A N 1
ATOM 1348 C CA . GLN A 1 178 ? 5.128 -2.630 33.176 1.00 50.97 178 GLN A CA 1
ATOM 1349 C C . GLN A 1 178 ? 5.795 -3.416 34.317 1.00 50.97 178 GLN A C 1
ATOM 1351 O O . GLN A 1 178 ? 5.818 -2.944 35.454 1.00 50.97 178 GLN A O 1
ATOM 1356 N N . SER A 1 179 ? 6.382 -4.583 34.032 1.00 48.53 179 SER A N 1
ATOM 1357 C CA . SER A 1 179 ? 7.044 -5.415 35.044 1.00 48.53 179 SER A CA 1
ATOM 1358 C C . SER A 1 179 ? 8.551 -5.153 35.213 1.00 48.53 179 SER A C 1
ATOM 1360 O O . SER A 1 179 ? 9.161 -5.734 36.110 1.00 48.53 179 SER A O 1
ATOM 1362 N N . LEU A 1 180 ? 9.165 -4.272 34.402 1.00 47.41 180 LEU A N 1
ATOM 1363 C CA . LEU A 1 180 ? 10.634 -4.149 34.320 1.00 47.41 180 LEU A CA 1
ATOM 1364 C C . LEU A 1 180 ? 11.229 -2.728 34.446 1.00 47.41 180 LEU A C 1
ATOM 1366 O O . LEU A 1 180 ? 12.399 -2.549 34.115 1.00 47.41 180 LEU A O 1
ATOM 1370 N N . GLY A 1 181 ? 10.512 -1.715 34.952 1.00 42.00 181 GLY A N 1
ATOM 1371 C CA . GLY A 1 181 ? 10.999 -0.329 34.829 1.00 42.00 181 GLY A CA 1
ATOM 1372 C C . GLY A 1 181 ? 10.695 0.662 35.951 1.00 42.00 181 GLY A C 1
ATOM 1373 O O . GLY A 1 181 ? 10.244 1.759 35.645 1.00 42.00 181 GLY A O 1
ATOM 1374 N N . ASP A 1 182 ? 10.994 0.344 37.214 1.00 42.50 182 ASP A N 1
ATOM 1375 C CA . ASP A 1 182 ? 11.188 1.366 38.262 1.00 42.50 182 ASP A CA 1
ATOM 1376 C C . ASP A 1 182 ? 12.690 1.590 38.491 1.00 42.50 182 ASP A C 1
ATOM 1378 O O . ASP A 1 182 ? 13.278 1.141 39.474 1.00 42.50 182 ASP A O 1
ATOM 1382 N N . VAL A 1 183 ? 13.350 2.232 37.523 1.00 44.34 183 VAL A N 1
ATOM 1383 C CA . VAL A 1 183 ? 14.651 2.864 37.765 1.00 44.34 183 VAL A CA 1
ATOM 1384 C C . VAL A 1 183 ? 14.720 4.171 36.988 1.00 44.34 183 VAL A C 1
ATOM 1386 O O . VAL A 1 183 ? 14.980 4.220 35.788 1.00 44.34 183 VAL A O 1
ATOM 1389 N N . SER A 1 184 ? 14.464 5.249 37.719 1.00 49.00 184 SER A N 1
ATOM 1390 C CA . SER A 1 184 ? 14.822 6.615 37.355 1.00 49.00 184 SER A CA 1
ATOM 1391 C C . SER A 1 184 ? 16.320 6.710 37.026 1.00 49.00 184 SER A C 1
ATOM 1393 O O . SER A 1 184 ? 17.143 6.151 37.758 1.00 49.00 184 SER A O 1
ATOM 1395 N N . PRO A 1 185 ? 16.703 7.493 36.006 1.00 48.53 185 PRO A N 1
ATOM 1396 C CA . PRO A 1 185 ? 17.857 8.349 36.213 1.00 48.53 185 PRO A CA 1
ATOM 1397 C C . PRO A 1 185 ? 17.584 9.796 35.805 1.00 48.53 185 PRO A C 1
ATOM 1399 O O . PRO A 1 185 ? 17.014 10.117 34.763 1.00 48.53 185 PRO A O 1
ATOM 1402 N N . ALA A 1 186 ? 18.052 10.668 36.687 1.00 46.09 186 ALA A N 1
ATOM 1403 C CA . ALA A 1 186 ? 18.124 12.101 36.523 1.00 46.09 186 ALA A CA 1
ATOM 1404 C C . ALA A 1 186 ? 19.055 12.515 35.366 1.00 46.09 186 ALA A C 1
ATOM 1406 O O . ALA A 1 186 ? 20.127 11.947 35.178 1.00 46.09 186 ALA A O 1
ATOM 1407 N N . SER A 1 187 ? 18.617 13.561 34.660 1.00 49.59 187 SER A N 1
ATOM 1408 C CA . SER A 1 187 ? 19.357 14.675 34.047 1.00 49.59 187 SER A CA 1
ATOM 1409 C C . SER A 1 187 ? 20.837 14.498 33.669 1.00 49.59 187 SER A C 1
ATOM 1411 O O . SER A 1 187 ? 21.684 14.327 34.535 1.00 49.59 187 SER A O 1
ATOM 1413 N N . THR A 1 188 ? 21.193 14.824 32.418 1.00 41.22 188 THR A N 1
ATOM 1414 C CA . THR A 1 188 ? 21.990 16.038 32.110 1.00 41.22 188 THR A CA 1
ATOM 1415 C C . THR A 1 188 ? 22.048 16.350 30.599 1.00 41.22 188 THR A C 1
ATOM 1417 O O . THR A 1 188 ? 22.390 15.512 29.778 1.00 41.22 188 THR A O 1
ATOM 1420 N N . SER A 1 189 ? 21.691 17.602 30.281 1.00 46.34 189 SER A N 1
ATOM 1421 C CA . SER A 1 189 ? 22.220 18.509 29.242 1.00 46.34 189 SER A CA 1
ATOM 1422 C C . SER A 1 189 ? 22.603 18.002 27.839 1.00 46.34 189 SER A C 1
ATOM 1424 O O . SER A 1 189 ? 23.666 17.416 27.656 1.00 46.34 189 SER A O 1
ATOM 1426 N N . ALA A 1 190 ? 21.872 18.490 26.831 1.00 41.75 190 ALA A N 1
ATOM 1427 C CA . ALA A 1 190 ? 22.451 19.085 25.620 1.00 41.75 190 ALA A CA 1
ATOM 1428 C C . ALA A 1 190 ? 21.407 20.000 24.952 1.00 41.75 190 ALA A C 1
ATOM 1430 O O . ALA A 1 190 ? 20.533 19.539 24.222 1.00 41.75 190 ALA A O 1
ATOM 1431 N N . GLU A 1 191 ? 21.482 21.304 25.228 1.00 47.81 191 GLU A N 1
ATOM 1432 C CA . GLU A 1 191 ? 20.756 22.318 24.464 1.00 47.81 191 GLU A CA 1
ATOM 1433 C C . GLU A 1 191 ? 21.442 22.495 23.105 1.00 47.81 191 GLU A C 1
ATOM 1435 O O . GLU A 1 191 ? 22.490 23.131 22.993 1.00 47.81 191 GLU A O 1
ATOM 1440 N N . ALA A 1 192 ? 20.843 21.921 22.065 1.00 43.38 192 ALA A N 1
ATOM 1441 C CA . ALA A 1 192 ? 21.077 22.307 20.683 1.00 43.38 192 ALA A CA 1
ATOM 1442 C C . ALA A 1 192 ? 19.735 22.759 20.103 1.00 43.38 192 ALA A C 1
ATOM 1444 O O . ALA A 1 192 ? 18.823 21.965 19.887 1.00 43.38 192 ALA A O 1
ATOM 1445 N N . TYR A 1 193 ? 19.627 24.069 19.897 1.00 48.09 193 TYR A N 1
ATOM 1446 C CA . TYR A 1 193 ? 18.530 24.722 19.203 1.00 48.09 193 TYR A CA 1
ATOM 1447 C C . TYR A 1 193 ? 18.360 24.122 17.798 1.00 48.09 193 TYR A C 1
ATOM 1449 O O . TYR A 1 193 ? 19.215 24.283 16.927 1.00 48.09 193 TYR A O 1
ATOM 1457 N N . SER A 1 194 ? 17.230 23.466 17.557 1.00 42.81 194 SER A N 1
ATOM 1458 C CA . SER A 1 194 ? 16.590 23.402 16.241 1.00 42.81 194 SER A CA 1
ATOM 1459 C C . SER A 1 194 ? 15.089 23.342 16.459 1.00 42.81 194 SER A C 1
ATOM 1461 O O . SER A 1 194 ? 14.470 22.295 16.616 1.00 42.81 194 SER A O 1
ATOM 1463 N N . ASP A 1 195 ? 14.560 24.552 16.539 1.00 43.34 195 ASP A N 1
ATOM 1464 C CA . ASP A 1 195 ? 13.162 24.915 16.602 1.00 43.34 195 ASP A CA 1
ATOM 1465 C C . ASP A 1 195 ? 12.520 24.626 15.235 1.00 43.34 195 ASP A C 1
ATOM 1467 O O . ASP A 1 195 ? 12.665 25.395 14.290 1.00 43.34 195 ASP A O 1
ATOM 1471 N N . HIS A 1 196 ? 11.902 23.454 15.108 1.00 44.84 196 HIS A N 1
ATOM 1472 C CA . HIS A 1 196 ? 10.778 23.179 14.208 1.00 44.84 196 HIS A CA 1
ATOM 1473 C C . HIS A 1 196 ? 9.982 22.013 14.803 1.00 44.84 196 HIS A C 1
ATOM 1475 O O . HIS A 1 196 ? 9.863 20.919 14.251 1.00 44.84 196 HIS A O 1
ATOM 1481 N N . GLU A 1 197 ? 9.448 22.264 15.996 1.00 48.66 197 GLU A N 1
ATOM 1482 C CA . GLU A 1 197 ? 8.565 21.359 16.718 1.00 48.66 197 GLU A CA 1
ATOM 1483 C C . GLU A 1 197 ? 7.148 21.419 16.116 1.00 48.66 197 GLU A C 1
ATOM 1485 O O . GLU A 1 197 ? 6.218 21.994 16.680 1.00 48.66 197 GLU A O 1
ATOM 1490 N N . ALA A 1 198 ? 6.966 20.801 14.945 1.00 50.03 198 ALA A N 1
ATOM 1491 C CA . ALA A 1 198 ? 5.647 20.377 14.480 1.00 50.03 198 ALA A CA 1
ATOM 1492 C C . ALA A 1 198 ? 5.295 19.046 15.164 1.00 50.03 198 ALA A C 1
ATOM 1494 O O . ALA A 1 198 ? 5.475 17.952 14.629 1.00 50.03 198 ALA A O 1
ATOM 1495 N N . LYS A 1 199 ? 4.830 19.169 16.409 1.00 46.75 199 LYS A N 1
ATOM 1496 C CA . LYS A 1 199 ? 4.157 18.122 17.187 1.00 46.75 199 LYS A CA 1
ATOM 1497 C C . LYS A 1 199 ? 3.020 17.476 16.379 1.00 46.75 199 LYS A C 1
ATOM 1499 O O . LYS A 1 199 ? 2.223 18.174 15.760 1.00 46.75 199 LYS A O 1
ATOM 1504 N N . SER A 1 200 ? 2.899 16.155 16.526 1.00 45.78 200 SER A N 1
ATOM 1505 C CA . SER A 1 200 ? 1.927 15.237 15.896 1.00 45.78 200 SER A CA 1
ATOM 1506 C C . SER A 1 200 ? 2.322 14.673 14.533 1.00 45.78 200 SER A C 1
ATOM 1508 O O . SER A 1 200 ? 1.508 14.600 13.617 1.00 45.78 200 SER A O 1
ATOM 1510 N N . GLY A 1 201 ? 3.554 14.177 14.412 1.00 54.53 201 GLY A N 1
ATOM 1511 C CA . GLY A 1 201 ? 3.860 13.178 13.392 1.00 54.53 201 GLY A CA 1
ATOM 1512 C C . GLY A 1 201 ? 3.159 11.870 13.750 1.00 54.53 201 GLY A C 1
ATOM 1513 O O . GLY A 1 201 ? 3.734 11.032 14.439 1.00 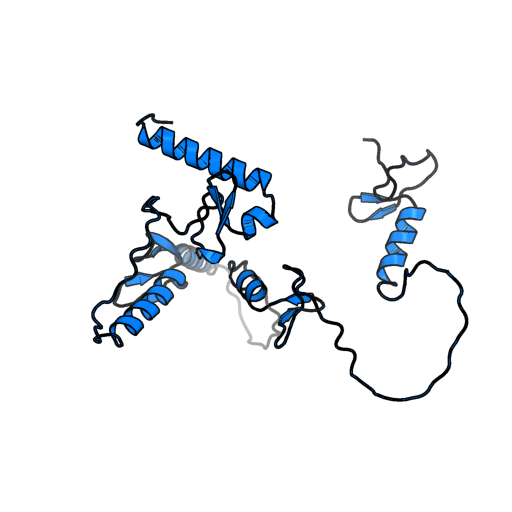54.53 201 GLY A O 1
ATOM 1514 N N . SER A 1 202 ? 1.900 11.698 13.342 1.00 66.12 202 SER A N 1
ATOM 1515 C CA . SER A 1 202 ? 1.305 10.363 13.313 1.00 66.12 202 SER A CA 1
ATOM 1516 C C . SER A 1 202 ? 2.236 9.480 12.485 1.00 66.12 202 SER A C 1
ATOM 1518 O O . SER A 1 202 ? 2.516 9.824 11.336 1.00 66.12 202 SER A O 1
ATOM 1520 N N . ASN A 1 203 ? 2.714 8.370 13.051 1.00 88.75 203 ASN A N 1
ATOM 1521 C CA . ASN A 1 203 ? 3.547 7.373 12.368 1.00 88.75 203 ASN A CA 1
ATOM 1522 C C . ASN A 1 203 ? 2.708 6.586 11.347 1.00 88.75 203 ASN A C 1
ATOM 1524 O O . ASN A 1 203 ? 2.662 5.362 11.367 1.00 88.75 203 ASN A O 1
ATOM 1528 N N . SER A 1 204 ? 1.962 7.284 10.495 1.00 95.38 204 SER A N 1
ATOM 1529 C CA . SER A 1 204 ? 1.055 6.704 9.520 1.00 95.38 204 SER A CA 1
ATOM 1530 C C . SER A 1 204 ? 1.359 7.263 8.141 1.00 95.38 204 SER A C 1
ATOM 1532 O O . SER A 1 204 ? 1.644 8.446 7.979 1.00 95.38 204 SER A O 1
ATOM 1534 N N . CYS A 1 205 ? 1.331 6.387 7.143 1.00 96.25 205 CYS A N 1
ATOM 1535 C CA . CYS A 1 205 ? 1.502 6.768 5.752 1.00 96.25 205 CYS A CA 1
ATOM 1536 C C . CYS A 1 205 ? 0.288 7.579 5.298 1.00 96.25 205 CYS A C 1
ATOM 1538 O O . CYS A 1 205 ? -0.831 7.070 5.309 1.00 96.25 205 CYS A O 1
ATOM 1540 N N . GLU A 1 206 ? 0.491 8.799 4.819 1.00 97.06 206 GLU A N 1
ATOM 1541 C CA . GLU A 1 206 ? -0.612 9.674 4.404 1.00 97.06 206 GLU A CA 1
ATOM 1542 C C . GLU A 1 206 ? -1.308 9.195 3.120 1.00 97.06 206 GLU A C 1
ATOM 1544 O O . GLU A 1 206 ? -2.466 9.532 2.867 1.00 97.06 206 GLU A O 1
ATOM 1549 N N . SER A 1 207 ? -0.642 8.337 2.339 1.00 97.50 207 SER A N 1
ATOM 1550 C CA . SER A 1 207 ? -1.213 7.725 1.138 1.00 97.50 207 SER A CA 1
ATOM 1551 C C . SER A 1 207 ? -2.158 6.565 1.473 1.00 97.50 207 SER A C 1
ATOM 1553 O O . SER A 1 207 ? -3.359 6.637 1.210 1.00 97.50 207 SER A O 1
ATOM 1555 N N . CYS A 1 208 ? -1.660 5.500 2.114 1.00 96.56 208 CYS A N 1
ATOM 1556 C CA . CYS A 1 208 ? -2.473 4.313 2.404 1.00 96.56 208 CYS A CA 1
ATOM 1557 C C . CYS A 1 208 ? -3.191 4.368 3.763 1.00 96.56 208 CYS A C 1
ATOM 1559 O O . CYS A 1 208 ? -4.226 3.727 3.936 1.00 96.56 208 CYS A O 1
ATOM 1561 N N . GLY A 1 209 ? -2.738 5.203 4.701 1.00 94.62 209 GLY A N 1
ATOM 1562 C CA . GLY A 1 209 ? -3.277 5.325 6.063 1.00 9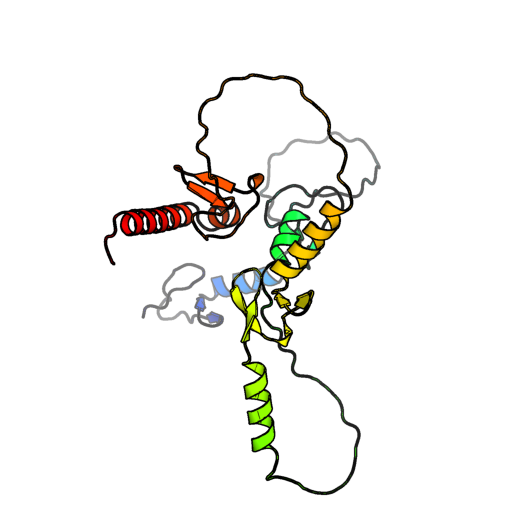4.62 209 GLY A CA 1
ATOM 1563 C C . GLY A 1 209 ? -2.781 4.247 7.028 1.00 94.62 209 GLY A C 1
ATOM 1564 O O . GLY A 1 209 ? -3.302 4.134 8.131 1.00 94.62 209 GLY A O 1
ATOM 1565 N N . ARG A 1 210 ? -1.815 3.419 6.612 1.00 94.38 210 ARG A N 1
ATOM 1566 C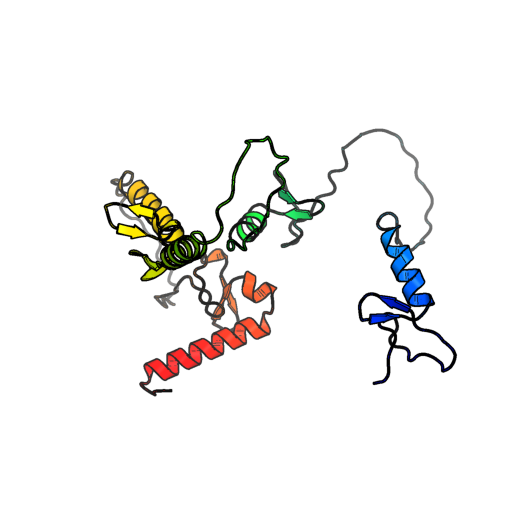 CA . ARG A 1 210 ? -1.236 2.366 7.455 1.00 94.38 210 ARG A CA 1
ATOM 1567 C C . ARG A 1 210 ? -0.255 2.974 8.452 1.00 94.38 210 ARG A C 1
ATOM 1569 O O . ARG A 1 210 ? 0.557 3.806 8.053 1.00 94.38 210 ARG A O 1
ATOM 1576 N N . GLU A 1 211 ? -0.284 2.514 9.697 1.00 94.62 211 GLU A N 1
ATOM 1577 C CA . GLU A 1 211 ? 0.756 2.813 10.684 1.00 94.62 211 GLU A CA 1
ATOM 1578 C C . GLU A 1 211 ? 2.054 2.086 10.319 1.00 94.62 211 GLU A C 1
ATOM 1580 O O . GLU A 1 211 ? 2.053 0.899 9.988 1.00 94.62 211 GLU A O 1
ATOM 1585 N N . VAL A 1 212 ? 3.161 2.819 10.289 1.00 92.12 212 VAL A N 1
ATOM 1586 C CA . VAL A 1 212 ? 4.475 2.335 9.867 1.00 92.12 212 VAL A CA 1
ATOM 1587 C C . VAL A 1 212 ? 5.527 2.981 10.760 1.00 92.12 212 VAL A C 1
ATOM 1589 O O . VAL A 1 212 ? 5.417 4.156 11.096 1.00 92.12 212 VAL A O 1
ATOM 1592 N N . TYR A 1 213 ? 6.571 2.234 11.120 1.00 88.56 213 TYR A N 1
ATOM 1593 C CA . TYR A 1 213 ? 7.713 2.786 11.846 1.00 88.56 213 TYR A CA 1
ATOM 1594 C C . TYR A 1 213 ? 8.286 4.023 11.141 1.00 88.56 213 TYR A C 1
ATOM 1596 O O . TYR A 1 213 ? 8.397 4.065 9.913 1.00 88.56 213 TYR A O 1
ATOM 1604 N N . SER A 1 214 ? 8.685 5.020 11.929 1.00 89.38 214 SER A N 1
ATOM 1605 C CA . SER A 1 214 ? 9.176 6.313 11.438 1.00 89.38 214 SER A CA 1
ATOM 1606 C C . SER A 1 214 ? 10.378 6.191 10.496 1.00 89.38 214 SER A C 1
ATOM 1608 O O . SER A 1 214 ? 10.497 6.967 9.555 1.00 89.38 214 SER A O 1
ATOM 1610 N N . ASN A 1 215 ? 11.226 5.175 10.675 1.00 88.69 215 ASN A N 1
ATOM 1611 C CA . ASN A 1 215 ? 12.370 4.894 9.800 1.00 88.69 215 ASN A CA 1
ATOM 1612 C C . ASN A 1 215 ? 11.989 4.351 8.408 1.00 88.69 215 ASN A C 1
ATOM 1614 O O . ASN A 1 215 ? 12.842 4.294 7.526 1.00 88.69 215 ASN A O 1
ATOM 1618 N N . ARG A 1 216 ? 10.737 3.927 8.206 1.00 90.00 216 ARG A N 1
ATOM 1619 C CA . ARG A 1 216 ? 10.212 3.418 6.927 1.00 90.00 216 ARG A CA 1
ATOM 1620 C C . ARG A 1 216 ? 9.251 4.399 6.245 1.00 90.00 216 ARG A C 1
ATOM 1622 O O . ARG A 1 216 ? 8.667 4.064 5.209 1.00 90.00 216 ARG A O 1
ATOM 1629 N N . LEU A 1 217 ? 9.083 5.592 6.816 1.00 96.00 217 LEU A N 1
ATOM 1630 C CA . LEU A 1 217 ? 8.403 6.719 6.189 1.00 96.00 217 LEU A CA 1
ATOM 1631 C C . LEU A 1 217 ? 9.440 7.609 5.502 1.00 96.00 217 LEU A C 1
ATOM 1633 O O . LEU A 1 217 ? 10.470 7.951 6.079 1.00 96.00 217 LEU A O 1
ATOM 1637 N N . GLN A 1 218 ? 9.158 7.985 4.262 1.00 95.81 218 GLN A N 1
ATOM 1638 C CA . GLN A 1 218 ? 9.933 8.957 3.504 1.00 95.81 218 GLN A CA 1
ATOM 1639 C C . GLN A 1 218 ? 9.075 10.199 3.274 1.00 95.81 218 GLN A C 1
ATOM 1641 O O . GLN A 1 218 ? 7.876 10.098 3.009 1.00 95.81 218 GLN A O 1
ATOM 1646 N N . MET A 1 219 ? 9.692 11.372 3.413 1.00 96.88 219 MET A N 1
ATOM 1647 C CA . MET A 1 219 ? 9.028 12.652 3.184 1.00 96.88 219 MET A CA 1
ATOM 1648 C C . MET A 1 219 ? 9.104 13.015 1.703 1.00 96.88 219 MET A C 1
ATOM 1650 O O . MET A 1 219 ? 10.168 13.380 1.210 1.00 96.88 219 MET A O 1
ATOM 1654 N N . GLU A 1 220 ? 7.965 12.973 1.018 1.00 96.94 220 GLU A N 1
ATOM 1655 C CA . GLU A 1 220 ? 7.836 13.293 -0.403 1.00 96.94 220 GLU A CA 1
ATOM 1656 C C . GLU A 1 220 ? 6.885 14.474 -0.591 1.00 96.94 220 GLU A C 1
ATOM 1658 O O . GLU A 1 220 ? 5.693 14.395 -0.301 1.00 96.94 220 GLU A O 1
ATOM 1663 N N . GLN A 1 221 ? 7.418 15.605 -1.065 1.00 95.88 221 GLN A N 1
ATOM 1664 C CA . GLN A 1 221 ? 6.656 16.845 -1.292 1.00 95.88 221 GLN A CA 1
ATOM 1665 C C . GLN A 1 221 ? 5.854 17.326 -0.068 1.00 95.88 221 GLN A C 1
ATOM 1667 O O . GLN A 1 221 ? 4.773 17.898 -0.207 1.00 95.88 221 GLN A O 1
ATOM 1672 N N . GLY A 1 222 ? 6.393 17.092 1.129 1.00 95.50 222 GLY A N 1
ATOM 1673 C CA . GLY A 1 222 ? 5.748 17.444 2.393 1.00 95.50 222 GLY A CA 1
ATOM 1674 C C . GLY A 1 222 ? 4.800 16.380 2.946 1.00 95.50 222 GLY A C 1
ATOM 1675 O O . GLY A 1 222 ? 4.221 16.629 3.997 1.00 95.50 222 GLY A O 1
ATOM 1676 N N . PHE A 1 223 ? 4.675 15.218 2.294 1.00 96.88 223 PHE A N 1
ATOM 1677 C CA . PHE A 1 223 ? 3.857 14.105 2.771 1.00 96.88 223 PHE A CA 1
ATOM 1678 C C . PHE A 1 223 ? 4.705 12.941 3.292 1.00 96.88 223 PHE A C 1
ATOM 1680 O O . PHE A 1 223 ? 5.693 12.568 2.660 1.00 96.88 223 PHE A O 1
ATOM 1687 N N . ALA A 1 224 ? 4.302 12.328 4.405 1.00 96.88 224 ALA A N 1
ATOM 1688 C CA . ALA A 1 224 ? 4.951 11.139 4.960 1.00 96.88 224 ALA A CA 1
ATOM 1689 C C . ALA A 1 224 ? 4.393 9.868 4.296 1.00 96.88 224 ALA A C 1
ATOM 1691 O O . ALA A 1 224 ? 3.272 9.437 4.579 1.00 96.88 224 ALA A O 1
ATOM 1692 N N . ILE A 1 225 ? 5.166 9.245 3.404 1.00 97.00 225 ILE A N 1
ATOM 1693 C CA . ILE A 1 225 ? 4.732 8.093 2.601 1.00 97.00 225 ILE A CA 1
ATOM 1694 C C . ILE A 1 225 ? 5.603 6.873 2.919 1.00 97.00 225 ILE A C 1
ATOM 1696 O O . ILE A 1 225 ? 6.824 6.967 3.002 1.00 97.00 225 ILE A O 1
ATOM 1700 N N . CYS A 1 226 ? 4.990 5.702 3.112 1.00 97.19 226 CYS A N 1
ATOM 1701 C CA . CYS A 1 226 ? 5.746 4.478 3.370 1.00 97.19 226 CYS A CA 1
ATOM 1702 C C . CYS A 1 226 ? 6.443 3.951 2.111 1.00 97.19 226 CYS A C 1
ATOM 1704 O O . CYS A 1 226 ? 5.920 4.065 0.998 1.00 97.19 226 CYS A O 1
ATOM 1706 N N . SER A 1 227 ? 7.582 3.287 2.312 1.00 95.88 227 SER A N 1
ATOM 1707 C CA . SER A 1 227 ? 8.392 2.699 1.235 1.00 95.88 227 SER A CA 1
ATOM 1708 C C . SER A 1 227 ? 7.598 1.802 0.278 1.00 95.88 227 SER A C 1
ATOM 1710 O O . SER A 1 227 ? 7.829 1.841 -0.924 1.00 95.88 227 SER A O 1
ATOM 1712 N N . ALA A 1 228 ? 6.613 1.047 0.774 1.00 95.06 228 ALA A N 1
ATOM 1713 C CA . ALA A 1 228 ? 5.773 0.180 -0.057 1.00 95.06 228 ALA A CA 1
ATOM 1714 C C . ALA A 1 228 ? 4.924 0.958 -1.084 1.00 95.06 228 ALA A C 1
ATOM 1716 O O . ALA A 1 228 ? 4.802 0.536 -2.235 1.00 95.06 228 ALA A O 1
ATOM 1717 N N . CYS A 1 229 ? 4.354 2.105 -0.692 1.00 96.94 229 CYS A N 1
ATOM 1718 C CA . CYS A 1 229 ? 3.571 2.936 -1.614 1.00 96.94 229 CYS A CA 1
ATOM 1719 C C . CYS A 1 229 ? 4.480 3.580 -2.667 1.00 96.94 229 CYS A C 1
ATOM 1721 O O . CYS A 1 229 ? 4.143 3.577 -3.848 1.00 96.94 229 CYS A O 1
ATOM 1723 N N . LEU A 1 230 ? 5.653 4.062 -2.245 1.00 97.00 230 LEU A N 1
ATOM 1724 C CA . LEU A 1 230 ? 6.640 4.666 -3.143 1.00 97.00 230 LEU A CA 1
ATOM 1725 C C . LEU A 1 230 ? 7.236 3.661 -4.132 1.00 97.00 230 LEU A C 1
ATOM 1727 O O . LEU A 1 230 ? 7.453 4.010 -5.286 1.00 97.00 230 LEU A O 1
ATOM 1731 N N . ALA A 1 231 ? 7.462 2.417 -3.705 1.00 95.81 231 ALA A N 1
ATOM 1732 C CA . ALA A 1 231 ? 7.968 1.354 -4.570 1.00 95.81 231 ALA A CA 1
ATOM 1733 C C . ALA A 1 231 ? 6.952 0.917 -5.639 1.00 95.81 231 ALA A C 1
ATOM 1735 O O . ALA A 1 231 ? 7.352 0.457 -6.704 1.00 95.81 231 ALA A O 1
ATOM 1736 N N . THR A 1 232 ? 5.650 1.051 -5.359 1.00 96.31 232 THR A N 1
ATOM 1737 C CA . THR A 1 232 ? 4.590 0.670 -6.304 1.00 96.31 232 THR A CA 1
ATOM 1738 C C . THR A 1 232 ? 4.406 1.738 -7.380 1.00 96.31 232 THR A C 1
ATOM 1740 O O . THR A 1 232 ? 4.531 1.446 -8.566 1.00 96.31 232 THR A O 1
ATOM 1743 N N . ASP A 1 233 ? 4.103 2.972 -6.965 1.00 97.81 233 ASP A N 1
ATOM 1744 C CA . ASP A 1 233 ? 3.988 4.134 -7.850 1.00 97.81 233 ASP A CA 1
ATOM 1745 C C . ASP A 1 233 ? 4.140 5.422 -7.015 1.00 97.81 233 ASP A C 1
ATOM 1747 O O . ASP A 1 233 ? 3.213 5.802 -6.286 1.00 97.81 233 ASP A O 1
ATOM 1751 N N . PRO A 1 234 ? 5.288 6.118 -7.100 1.00 97.31 234 PRO A N 1
ATOM 1752 C CA . PRO A 1 234 ? 5.543 7.295 -6.278 1.00 97.31 234 PRO A CA 1
ATOM 1753 C C . PRO A 1 234 ? 4.658 8.487 -6.667 1.00 97.31 234 PRO A C 1
ATOM 1755 O O . PRO A 1 234 ? 4.265 9.266 -5.797 1.00 97.31 234 PRO A O 1
ATOM 1758 N N . ALA A 1 235 ? 4.305 8.629 -7.949 1.00 97.81 235 ALA A N 1
ATOM 1759 C CA . ALA A 1 235 ? 3.484 9.741 -8.417 1.00 97.81 235 ALA A CA 1
ATOM 1760 C C . ALA A 1 235 ? 2.041 9.593 -7.918 1.00 97.81 235 ALA A C 1
ATOM 1762 O O . ALA A 1 235 ? 1.484 10.530 -7.333 1.00 97.81 235 ALA A O 1
ATOM 1763 N N . LEU A 1 236 ? 1.471 8.394 -8.070 1.00 97.94 236 LEU A N 1
ATOM 1764 C CA . LEU A 1 236 ? 0.130 8.083 -7.582 1.00 97.94 236 LEU A CA 1
ATOM 1765 C C . LEU A 1 236 ? 0.054 8.150 -6.050 1.00 97.94 236 LEU A C 1
ATOM 1767 O O . LEU A 1 236 ? -0.924 8.664 -5.501 1.00 97.94 236 LEU A O 1
ATOM 1771 N N . ALA A 1 237 ? 1.087 7.679 -5.341 1.00 98.19 237 ALA A N 1
ATOM 1772 C CA . ALA A 1 237 ? 1.114 7.711 -3.881 1.00 98.19 237 ALA A CA 1
ATOM 1773 C C . ALA A 1 237 ? 0.975 9.142 -3.329 1.00 98.19 237 ALA A C 1
ATOM 1775 O O . ALA A 1 237 ? 0.185 9.363 -2.401 1.00 98.19 237 ALA A O 1
ATOM 1776 N N . VAL A 1 238 ? 1.688 10.107 -3.925 1.00 98.19 238 VAL A N 1
ATOM 1777 C CA . VAL A 1 238 ? 1.606 11.535 -3.568 1.00 98.19 238 VAL A CA 1
ATOM 1778 C C . VAL A 1 238 ? 0.245 12.128 -3.943 1.00 98.19 238 VAL A C 1
ATOM 1780 O O . VAL A 1 238 ? -0.317 12.905 -3.170 1.00 98.19 238 VAL A O 1
ATOM 1783 N N . GLU A 1 239 ? -0.325 11.765 -5.094 1.00 98.50 239 GLU A N 1
ATOM 1784 C CA . GLU A 1 239 ? -1.654 12.239 -5.503 1.00 98.50 239 GLU A CA 1
ATOM 1785 C C . GLU A 1 239 ? -2.749 11.798 -4.518 1.00 98.50 239 GLU A C 1
ATOM 1787 O O . GLU A 1 239 ? -3.581 12.611 -4.097 1.00 98.50 239 GLU A O 1
ATOM 1792 N N . ILE A 1 240 ? -2.707 10.537 -4.075 1.00 98.12 240 ILE A N 1
ATOM 1793 C CA . ILE A 1 240 ? -3.621 10.012 -3.053 1.00 98.12 240 ILE A CA 1
ATOM 1794 C C . ILE A 1 240 ? -3.449 10.773 -1.732 1.00 98.12 240 ILE A C 1
ATOM 1796 O O . ILE A 1 240 ? -4.451 11.187 -1.139 1.00 98.12 240 ILE A O 1
ATOM 1800 N N . ALA A 1 241 ? -2.205 10.997 -1.291 1.00 97.75 241 ALA A N 1
ATOM 1801 C CA . ALA A 1 241 ? -1.915 11.740 -0.063 1.00 97.75 241 ALA A CA 1
ATOM 1802 C C . ALA A 1 241 ? -2.479 13.172 -0.124 1.00 97.75 241 ALA A C 1
ATOM 1804 O O . ALA A 1 241 ? -3.208 13.594 0.777 1.00 97.75 241 ALA A O 1
ATOM 1805 N N . ARG A 1 242 ? -2.266 13.885 -1.239 1.00 97.81 242 ARG A N 1
ATOM 1806 C CA . ARG A 1 242 ? -2.849 15.218 -1.480 1.00 97.81 242 ARG A CA 1
ATOM 1807 C C . ARG A 1 242 ? -4.373 15.204 -1.448 1.00 97.81 242 ARG A C 1
ATOM 1809 O O . ARG A 1 242 ? -4.977 16.070 -0.820 1.00 97.81 242 ARG A O 1
ATOM 1816 N N . SER A 1 243 ? -5.001 14.234 -2.112 1.00 97.50 243 SER A N 1
ATOM 1817 C CA . SER A 1 243 ? -6.463 14.107 -2.157 1.00 97.50 243 SER A CA 1
ATOM 1818 C C . SER A 1 243 ? -7.050 13.889 -0.760 1.00 97.50 243 SER A C 1
ATOM 1820 O O . SER A 1 243 ? -8.021 14.547 -0.376 1.00 97.50 243 SER A O 1
ATOM 1822 N N . ARG A 1 244 ? -6.424 13.024 0.048 1.00 95.94 244 ARG A N 1
ATOM 1823 C CA . ARG A 1 244 ? -6.812 12.789 1.448 1.00 95.94 244 ARG A CA 1
ATOM 1824 C C . ARG A 1 244 ? -6.619 14.026 2.316 1.00 95.94 244 ARG A C 1
ATOM 1826 O O . ARG A 1 244 ? -7.541 14.396 3.041 1.00 95.94 244 ARG A O 1
ATOM 1833 N N . HIS A 1 245 ? -5.475 14.691 2.201 1.00 95.88 245 HIS A N 1
ATOM 1834 C CA . HIS A 1 245 ? -5.207 15.927 2.927 1.00 95.88 245 HIS A CA 1
ATOM 1835 C C . HIS A 1 245 ? -6.222 17.020 2.569 1.00 95.88 245 HIS A C 1
ATOM 1837 O O . HIS A 1 245 ? -6.797 17.650 3.451 1.00 95.88 245 HIS A O 1
ATOM 1843 N N . HIS A 1 246 ? -6.533 17.193 1.283 1.00 95.12 246 HIS A N 1
ATOM 1844 C CA . HIS A 1 246 ? -7.557 18.134 0.835 1.00 95.12 246 HIS A CA 1
ATOM 1845 C C . HIS A 1 246 ? -8.937 17.810 1.428 1.00 95.12 246 HIS A C 1
ATOM 1847 O O . HIS A 1 246 ? -9.630 18.708 1.909 1.00 95.12 246 HIS A O 1
ATOM 1853 N N . ARG A 1 247 ? -9.318 16.524 1.475 1.00 94.56 247 ARG A N 1
ATOM 1854 C CA . ARG A 1 247 ? -10.561 16.090 2.135 1.00 94.56 247 ARG A CA 1
ATOM 1855 C C . ARG A 1 247 ? -10.586 16.425 3.616 1.00 94.56 247 ARG A C 1
ATOM 1857 O O . ARG A 1 247 ? -11.595 16.945 4.090 1.00 94.56 247 ARG A O 1
ATOM 1864 N N . LEU A 1 248 ? -9.483 16.178 4.315 1.00 92.44 248 LEU A N 1
ATOM 1865 C CA . LEU A 1 248 ? -9.340 16.522 5.725 1.00 92.44 248 LEU A CA 1
ATOM 1866 C C . LEU A 1 248 ? -9.480 18.035 5.939 1.00 92.44 248 LEU A C 1
ATOM 1868 O O . LEU A 1 248 ? -10.240 18.462 6.803 1.00 92.44 248 LEU A O 1
ATOM 1872 N N . MET A 1 249 ? -8.824 18.847 5.108 1.00 93.81 249 MET A N 1
ATOM 1873 C CA . MET A 1 249 ? -8.894 20.308 5.199 1.00 93.81 249 MET A CA 1
ATOM 1874 C C . MET A 1 249 ? -10.303 20.851 4.947 1.00 93.81 249 MET A C 1
ATOM 1876 O O . MET A 1 249 ? -10.735 21.760 5.654 1.00 93.81 249 MET A O 1
ATOM 1880 N N . LEU A 1 250 ? -11.040 20.291 3.984 1.00 92.06 250 LEU A N 1
ATOM 1881 C CA . LEU A 1 250 ? -12.442 20.656 3.748 1.00 92.06 250 LEU A CA 1
ATOM 1882 C C . LEU A 1 250 ? -13.338 20.255 4.927 1.00 92.06 250 LEU A C 1
ATOM 1884 O O . LEU A 1 250 ? -14.162 21.051 5.376 1.00 92.06 250 LEU A O 1
ATOM 1888 N N . HIS A 1 251 ? -13.118 19.067 5.497 1.00 90.69 251 HIS A N 1
ATOM 1889 C CA . HIS A 1 251 ? -13.862 18.612 6.670 1.00 90.69 251 HIS A CA 1
ATOM 1890 C C . HIS A 1 251 ? -13.643 19.529 7.884 1.00 90.69 251 HIS A C 1
ATOM 1892 O O . HIS A 1 251 ? -14.601 19.913 8.554 1.00 90.69 251 HIS A O 1
ATOM 1898 N N .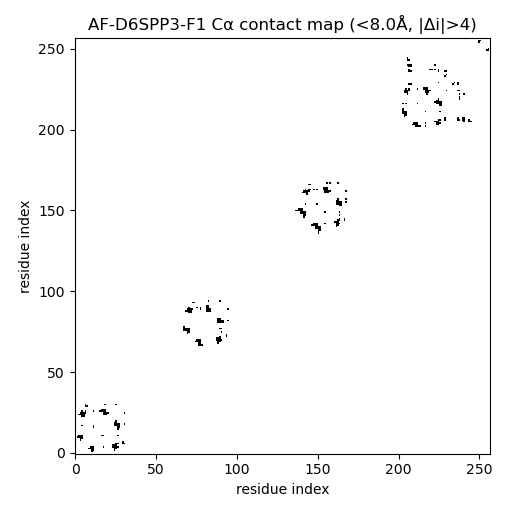 LEU A 1 252 ? -12.397 19.951 8.123 1.00 90.06 252 LEU A N 1
ATOM 1899 C CA . LEU A 1 252 ? -12.049 20.886 9.198 1.00 90.06 252 LEU A CA 1
ATOM 1900 C C . LEU A 1 252 ? -12.655 22.285 9.004 1.00 90.06 252 LEU A C 1
ATOM 1902 O O . LEU A 1 252 ? -12.882 22.989 9.986 1.00 90.06 252 LEU A O 1
ATOM 1906 N N . ARG A 1 253 ? -12.958 22.687 7.764 1.00 94.56 253 ARG A N 1
ATOM 1907 C CA . ARG A 1 253 ? -13.667 23.945 7.465 1.00 94.56 253 ARG A CA 1
ATOM 1908 C C . ARG A 1 253 ? -15.178 23.866 7.701 1.00 94.56 253 ARG A C 1
ATOM 1910 O O . ARG A 1 253 ? -15.853 24.885 7.591 1.00 94.56 253 ARG A O 1
ATOM 1917 N N . GLY A 1 254 ? -15.713 22.692 8.039 1.00 90.50 254 GLY A N 1
ATOM 1918 C CA . GLY A 1 254 ? -17.148 22.492 8.245 1.00 90.50 254 GLY A CA 1
ATOM 1919 C C . GLY A 1 254 ? -17.963 22.468 6.948 1.00 90.50 254 GLY A C 1
ATOM 1920 O O . GLY A 1 254 ? -19.193 22.507 7.002 1.00 90.50 254 GLY A O 1
ATOM 1921 N N . GLU A 1 255 ? -17.306 22.382 5.789 1.00 78.44 255 GLU A N 1
ATOM 1922 C CA . GLU A 1 255 ? -17.973 22.183 4.506 1.00 78.44 255 GLU A CA 1
ATOM 1923 C C . GLU A 1 255 ? -18.385 20.707 4.405 1.00 78.44 255 GLU A C 1
ATOM 1925 O O . GLU A 1 255 ? -17.552 19.797 4.377 1.00 78.44 255 GLU A O 1
ATOM 1930 N N . LYS A 1 256 ? -19.699 20.452 4.431 1.00 69.56 256 LYS A N 1
ATOM 1931 C CA . LYS A 1 256 ? -20.248 19.111 4.204 1.00 69.56 256 LYS A CA 1
ATOM 1932 C C . LYS A 1 256 ? -20.151 18.787 2.712 1.00 69.56 256 LYS A C 1
ATOM 1934 O O . LYS A 1 256 ? -20.598 19.586 1.894 1.00 69.56 256 LYS A O 1
ATOM 1939 N N . TYR A 1 257 ? -19.552 17.634 2.417 1.00 58.00 257 TYR A N 1
ATOM 1940 C CA . TYR A 1 257 ? -19.451 17.030 1.086 1.00 58.00 257 TYR A CA 1
ATOM 1941 C C . TYR A 1 257 ? -20.815 16.687 0.492 1.00 58.00 257 TYR A C 1
ATOM 1943 O O . TYR A 1 257 ? -21.685 16.227 1.270 1.00 58.00 257 TYR A O 1
#

pLDDT: mean 73.14, std 22.37, range [31.48, 98.5]

Foldseek 3Di:
DQQAAPQPRHGDDPPFDWDDDPHHTHGPVSVVVVVVVVVPPDDDDDDDDDDDDDDDDDDDDPDPPCPQAAQPQPRHGDDPDWDDDPPGTHDPVVVCVVVPDDDPDDDDDDDDDDDDDDDDDDDDPPPVVVVVVVVLQPDWDAAPQPRDTDRPVQWDDDPNGTHHPVVVVVVVVVVVVVVPDPDDDDDDDDDDDDPPPPPDPQCAFLQPRHRDPPVQWDQDPNGTHGPVLVSVPVVNSVVSSVVSVVVVVCVVVVNDD

Radius of gyration: 30.6 Å; Cα contacts (8 Å, |Δi|>4): 204; chains: 1; bounding box: 85×76×84 Å

Solvent-accessible surface area (backbone atoms only — not comparable to full-atom values): 17022 Å² total; per-residue (Å²): 133,89,68,45,17,74,75,79,66,48,66,65,55,101,84,54,77,62,49,70,59,95,89,45,41,21,42,63,70,50,44,54,53,56,63,54,50,78,79,54,85,68,84,87,87,81,83,84,87,84,91,81,87,88,80,91,79,83,84,87,78,93,69,78,82,75,70,72,50,44,15,77,85,79,62,48,72,56,78,78,87,68,48,68,63,88,93,45,39,29,43,67,71,59,45,50,57,62,71,65,59,76,94,73,83,75,89,78,87,85,89,77,88,83,82,87,88,85,88,85,93,86,87,89,73,63,76,66,56,57,54,54,57,56,59,64,71,66,45,59,43,61,17,73,74,80,61,50,73,38,46,57,90,63,44,43,77,59,96,92,40,43,18,42,65,72,51,44,57,52,49,58,53,55,60,56,56,72,75,73,72,94,70,88,79,84,86,82,88,81,93,71,94,76,92,75,86,74,81,78,77,66,50,38,17,52,45,84,64,48,77,46,62,68,90,51,43,44,80,55,97,88,39,45,34,33,56,71,48,48,72,74,41,50,69,61,33,50,51,46,22,50,53,48,50,51,50,51,55,41,51,74,70,68,56,81,130

Secondary structure (DSSP, 8-state):
-----TTT-PPPPTT-PPEEETTEEE-HHHHHHHHHHTT--SS--PPP--------------------PBPTTT-PBP-SS-EEETTEEE-HHHHHHHHSS----------------------SSSHHHHHHHHHHTT-EEE-TTT--EEEGGG-EEETTEEE-HHHHHHHHHHHHHTTS----------------------SB-TTT--B--GGGEEEETTEEEEHHHHHH-HHHHHHHHHHHHHHHHHHHTT---